Protein AF-A0A239FH85-F1 (afdb_monomer)

Sequence (241 aa):
MKSSAFRTRPRVHRPVRSLLAIATVTALGLTTGVTAATATAPTAVTIQAACTAPAWNAQSVYTEGDSVTYQGRTYEAKWWTQGDVPGTAGDAAVWRDLGACEGDPGSGDQPGGPGGDEPGGETNPGNNTPDSAINGYRNVGYFAQWGVYGRNFHVKDIDTSGAAAKLTHINYSFANIHPDTLQCFMANKAVHDGPGGSDGAGDAYADYGKSYNAAQSVSGVADVWDQPIMGSFNQLRQLKE

Nearest PDB structures (foldseek):
  1kfw-assembly1_A  TM=9.882E-01  e=6.474E-15  Arthrobacter sp. TAD20
  1wvv-assembly2_B  TM=9.296E-01  e=9.163E-06  Streptomyces griseus
  1wvu-assembly2_B  TM=9.244E-01  e=2.381E-05  Streptomyces griseus
  4mb5-assembly1_A  TM=8.974E-01  e=7.893E-04  Moritella marina
  7eea-assembly1_A  TM=7.239E-01  e=9.962E-02  unidentified

Structure (mmCIF, N/CA/C/O backbone):
data_AF-A0A239FH85-F1
#
_entry.id   AF-A0A239FH85-F1
#
loop_
_atom_site.group_PDB
_atom_site.id
_atom_site.type_symbol
_atom_site.label_atom_id
_atom_site.label_alt_id
_atom_site.label_comp_id
_atom_site.label_asym_id
_atom_site.label_entity_id
_atom_site.label_seq_id
_atom_site.pdbx_PDB_ins_code
_atom_site.Cartn_x
_atom_site.Cartn_y
_atom_site.Cartn_z
_atom_site.occupancy
_atom_site.B_iso_or_equiv
_atom_site.auth_seq_id
_atom_site.auth_comp_id
_atom_site.auth_asym_id
_atom_site.auth_atom_id
_atom_site.pdbx_PDB_model_num
ATOM 1 N N . MET A 1 1 ? 100.157 -11.062 38.009 1.00 38.69 1 MET A N 1
ATOM 2 C CA . MET A 1 1 ? 100.352 -9.610 37.812 1.00 38.69 1 MET A CA 1
ATOM 3 C C . MET A 1 1 ? 99.279 -9.088 36.862 1.00 38.69 1 MET A C 1
ATOM 5 O O . MET A 1 1 ? 99.212 -9.568 35.746 1.00 38.69 1 MET A O 1
ATOM 9 N N . LYS A 1 2 ? 98.492 -8.123 37.361 1.00 41.00 2 LYS A N 1
ATOM 10 C CA . LYS A 1 2 ? 97.659 -7.099 36.690 1.00 41.00 2 LYS A CA 1
ATOM 11 C C . LYS A 1 2 ? 96.436 -7.502 35.834 1.00 41.00 2 LYS A C 1
ATOM 13 O O . LYS A 1 2 ? 96.529 -8.170 34.815 1.00 41.00 2 LYS A O 1
ATOM 18 N N . SER A 1 3 ? 95.300 -6.974 36.304 1.00 37.34 3 SER A N 1
ATOM 19 C CA . SER A 1 3 ? 93.922 -7.009 35.809 1.00 37.34 3 SER A CA 1
ATOM 20 C C . SER A 1 3 ? 93.714 -6.513 34.377 1.00 37.34 3 SER A C 1
ATOM 22 O O . SER A 1 3 ? 94.275 -5.494 33.979 1.00 37.34 3 SER A O 1
ATOM 24 N N . SER A 1 4 ? 92.780 -7.162 33.674 1.00 44.44 4 SER A N 1
ATOM 25 C CA . SER A 1 4 ? 92.105 -6.625 32.486 1.00 44.44 4 SER A CA 1
ATOM 26 C C . SER A 1 4 ? 91.022 -5.627 32.899 1.00 44.44 4 SER A C 1
ATOM 28 O O . SER A 1 4 ? 90.131 -5.958 33.681 1.00 44.44 4 SER A O 1
ATOM 30 N N . ALA A 1 5 ? 91.110 -4.402 32.381 1.00 50.56 5 ALA A N 1
ATOM 31 C CA . ALA A 1 5 ? 90.140 -3.340 32.609 1.00 50.56 5 ALA A CA 1
ATOM 32 C C . ALA A 1 5 ? 89.046 -3.347 31.530 1.00 50.56 5 ALA A C 1
ATOM 34 O O . ALA A 1 5 ? 89.308 -3.395 30.330 1.00 50.56 5 ALA A O 1
ATOM 35 N N . PHE A 1 6 ? 87.812 -3.282 32.014 1.00 43.28 6 PHE A N 1
ATOM 36 C CA . PHE A 1 6 ? 86.546 -3.183 31.299 1.00 43.28 6 PHE A CA 1
ATOM 37 C C . PHE A 1 6 ? 86.393 -1.794 30.652 1.00 43.28 6 PHE A C 1
ATOM 39 O O . PHE A 1 6 ? 86.650 -0.785 31.312 1.00 43.28 6 PHE A O 1
ATOM 46 N N . ARG A 1 7 ? 85.889 -1.697 29.412 1.00 47.97 7 ARG A N 1
ATOM 47 C CA . ARG A 1 7 ? 85.205 -0.468 28.971 1.00 47.97 7 ARG A CA 1
ATOM 48 C C . ARG A 1 7 ? 84.038 -0.767 28.031 1.00 47.97 7 ARG A C 1
ATOM 50 O O . ARG A 1 7 ? 84.174 -1.401 26.990 1.00 47.97 7 ARG A O 1
ATOM 57 N N . THR A 1 8 ? 82.881 -0.315 28.486 1.00 50.03 8 THR A N 1
ATOM 58 C CA . THR A 1 8 ? 81.524 -0.458 27.963 1.00 50.03 8 THR A CA 1
ATOM 59 C C . THR A 1 8 ? 81.279 0.373 26.701 1.00 50.03 8 THR A C 1
ATOM 61 O O . THR A 1 8 ? 81.807 1.473 26.544 1.00 50.03 8 THR A O 1
ATOM 64 N N . ARG A 1 9 ? 80.447 -0.164 25.797 1.00 51.75 9 ARG A N 1
ATOM 65 C CA . ARG A 1 9 ? 80.007 0.478 24.545 1.00 51.75 9 ARG A CA 1
ATOM 66 C C . ARG A 1 9 ? 79.040 1.645 24.827 1.00 51.75 9 ARG A C 1
ATOM 68 O O . ARG A 1 9 ? 78.142 1.466 25.651 1.00 51.75 9 ARG A O 1
ATOM 75 N N . PRO A 1 10 ? 79.127 2.787 24.123 1.00 45.38 10 PRO A N 1
ATOM 76 C CA . PRO A 1 10 ? 78.139 3.855 24.248 1.00 45.38 10 PRO A CA 1
ATOM 77 C C . PRO A 1 10 ? 76.886 3.583 23.392 1.00 45.38 10 PRO A C 1
ATOM 79 O O . PRO A 1 10 ? 76.977 3.271 22.205 1.00 45.38 10 PRO A O 1
ATOM 82 N N . ARG A 1 11 ? 75.704 3.718 24.014 1.00 60.06 11 ARG A N 1
ATOM 83 C CA . ARG A 1 11 ? 74.384 3.774 23.359 1.00 60.06 11 ARG A CA 1
ATOM 84 C C . ARG A 1 11 ? 74.184 5.151 22.720 1.00 60.06 11 ARG A C 1
ATOM 86 O O . ARG A 1 11 ? 74.391 6.171 23.368 1.00 60.06 11 ARG A O 1
ATOM 93 N N . VAL A 1 12 ? 73.713 5.162 21.477 1.00 53.06 12 VAL A N 1
ATOM 94 C CA . VAL A 1 12 ? 73.327 6.360 20.718 1.00 53.06 12 VAL A CA 1
ATOM 95 C C . VAL A 1 12 ? 72.108 7.025 21.375 1.00 53.06 12 VAL A C 1
ATOM 97 O O . VAL A 1 12 ? 71.083 6.378 21.569 1.00 53.06 12 VAL A O 1
ATOM 100 N N . HIS A 1 13 ? 72.216 8.308 21.730 1.00 45.59 13 HIS A N 1
ATOM 101 C CA . HIS A 1 13 ? 71.098 9.168 22.138 1.00 45.59 13 HIS A CA 1
ATOM 102 C C . HIS A 1 13 ? 70.774 10.134 20.995 1.00 45.59 13 HIS A C 1
ATOM 104 O O . HIS A 1 13 ? 71.634 10.905 20.571 1.00 45.59 13 HIS A O 1
ATOM 110 N N . ARG A 1 14 ? 69.532 10.102 20.502 1.00 47.31 14 ARG A N 1
ATOM 111 C CA . ARG A 1 14 ? 68.967 11.148 19.639 1.00 47.31 14 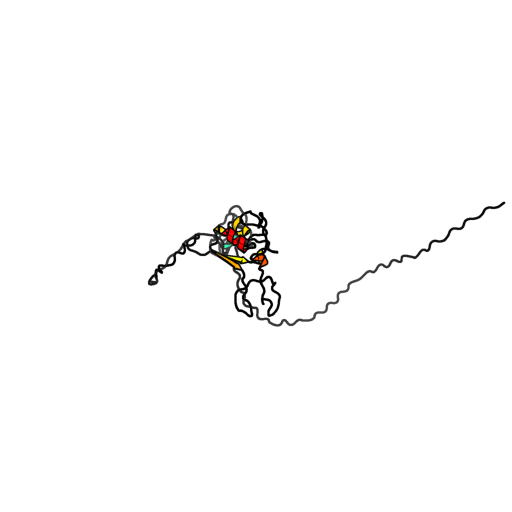ARG A CA 1
ATOM 112 C C . ARG A 1 14 ? 68.054 12.045 20.488 1.00 47.31 14 ARG A C 1
ATOM 114 O O . ARG A 1 14 ? 67.238 11.501 21.229 1.00 47.31 14 ARG A O 1
ATOM 121 N N . PRO A 1 15 ? 68.185 13.380 20.415 1.00 52.59 15 PRO A N 1
ATOM 122 C CA . PRO A 1 15 ? 67.433 14.297 21.264 1.00 52.59 15 PRO A CA 1
ATOM 123 C C . PRO A 1 15 ? 66.006 14.519 20.745 1.00 52.59 15 PRO A C 1
ATOM 125 O O . PRO A 1 15 ? 65.797 14.755 19.556 1.00 52.59 15 PRO A O 1
ATOM 128 N N . VAL A 1 16 ? 65.039 14.502 21.665 1.00 45.66 16 VAL A N 1
ATOM 129 C CA . VAL A 1 16 ? 63.668 14.994 21.465 1.00 45.66 16 VAL A CA 1
ATOM 130 C C . VAL A 1 16 ? 63.687 16.507 21.703 1.00 45.66 16 VAL A C 1
ATOM 132 O O . VAL A 1 16 ? 64.145 16.954 22.754 1.00 45.66 16 VAL A O 1
ATOM 135 N N . ARG A 1 17 ? 63.234 17.308 20.731 1.00 52.88 17 ARG A N 1
ATOM 136 C CA . ARG A 1 17 ? 63.086 18.766 20.869 1.00 52.88 17 ARG A CA 1
ATOM 137 C C . ARG A 1 17 ? 61.609 19.153 20.821 1.00 52.88 17 ARG A C 1
ATOM 139 O O . ARG A 1 17 ? 60.941 18.910 19.821 1.00 52.88 17 ARG A O 1
ATOM 146 N N . SER A 1 18 ? 61.153 19.760 21.916 1.00 44.66 18 SER A N 1
ATOM 147 C CA . SER A 1 18 ? 59.893 20.490 22.076 1.00 44.66 18 SER A CA 1
ATOM 148 C C . SER A 1 18 ? 59.733 21.613 21.058 1.00 44.66 18 SER A C 1
ATOM 150 O O . SER A 1 18 ? 60.708 22.311 20.789 1.00 44.66 18 SER A O 1
ATOM 152 N N . LEU A 1 19 ? 58.497 21.873 20.625 1.00 42.72 19 LEU A N 1
ATOM 153 C CA . LEU A 1 19 ? 58.047 23.183 20.146 1.00 42.72 19 LEU A CA 1
ATOM 154 C C . LEU A 1 19 ? 56.560 23.362 20.495 1.00 42.72 19 LEU A C 1
ATOM 156 O O . LEU A 1 19 ? 55.697 22.630 20.021 1.00 42.72 19 LEU A O 1
ATOM 160 N N . LEU A 1 20 ? 56.309 24.328 21.377 1.00 44.69 20 LEU A N 1
ATOM 161 C CA . LEU A 1 20 ? 55.005 24.874 21.742 1.00 44.69 20 LEU A CA 1
ATOM 162 C C . LEU A 1 20 ? 54.614 25.874 20.638 1.00 44.69 20 LEU A C 1
ATOM 164 O O . LEU A 1 20 ? 55.395 26.784 20.364 1.00 44.69 20 LEU A O 1
ATOM 168 N N . ALA A 1 21 ? 53.448 25.729 20.008 1.00 40.72 21 ALA A N 1
ATOM 169 C CA . ALA A 1 21 ? 52.930 26.704 19.045 1.00 40.72 21 ALA A CA 1
ATOM 170 C C . ALA A 1 21 ? 51.610 27.286 19.570 1.00 40.72 21 ALA A C 1
ATOM 172 O O . ALA A 1 21 ? 50.605 26.587 19.669 1.00 40.72 21 ALA A O 1
ATOM 173 N N . ILE A 1 22 ? 51.648 28.567 19.938 1.00 44.12 22 ILE A N 1
ATOM 174 C CA . ILE A 1 22 ? 50.492 29.387 20.309 1.00 44.12 22 ILE A CA 1
ATOM 175 C C . ILE A 1 22 ? 49.945 29.991 19.012 1.00 44.12 22 ILE A C 1
ATOM 177 O O . ILE A 1 22 ? 50.658 30.734 18.341 1.00 44.12 22 ILE A O 1
ATOM 181 N N . ALA A 1 23 ? 48.701 29.673 18.652 1.00 40.75 23 ALA A N 1
ATOM 182 C CA . ALA A 1 23 ? 48.007 30.282 17.520 1.00 40.75 23 ALA A CA 1
ATOM 183 C C . ALA A 1 23 ? 47.040 31.362 18.029 1.00 40.75 23 ALA A C 1
ATOM 185 O O . ALA A 1 23 ? 46.015 31.061 18.636 1.00 40.75 23 ALA A O 1
ATOM 186 N N . THR A 1 24 ? 47.377 32.628 17.792 1.00 48.81 24 THR A N 1
ATOM 187 C CA . THR A 1 24 ? 46.464 33.768 17.942 1.00 48.81 24 THR A CA 1
ATOM 188 C C . THR A 1 24 ? 45.584 33.886 16.699 1.00 48.81 24 THR A C 1
ATOM 190 O O . THR A 1 24 ? 46.103 34.003 15.590 1.00 48.81 24 THR A O 1
ATOM 193 N N . VAL A 1 25 ? 44.262 33.880 16.885 1.00 39.84 25 VAL A N 1
ATOM 194 C CA . VAL A 1 25 ? 43.271 34.115 15.825 1.00 39.84 25 VAL A CA 1
ATOM 195 C C . VAL A 1 25 ? 42.875 35.590 15.842 1.00 39.84 25 VAL A C 1
ATOM 197 O O . VAL A 1 25 ? 42.271 36.063 16.801 1.00 39.84 25 VAL A O 1
ATOM 200 N N . THR A 1 26 ? 43.199 36.314 14.775 1.00 46.78 26 THR A N 1
ATOM 201 C CA . THR A 1 26 ? 42.665 37.648 14.476 1.00 46.78 26 THR A CA 1
ATOM 202 C C . THR A 1 26 ? 41.617 37.511 13.375 1.00 46.78 26 THR A C 1
ATOM 204 O O . THR A 1 26 ? 41.932 37.095 12.262 1.00 46.78 26 THR A O 1
ATOM 207 N N . ALA A 1 27 ? 40.362 37.847 13.679 1.00 40.03 27 ALA A N 1
ATOM 208 C CA . ALA A 1 27 ? 39.281 37.886 12.699 1.00 40.03 27 ALA A CA 1
ATOM 209 C C . ALA A 1 27 ? 39.257 39.254 11.995 1.00 40.03 27 ALA A C 1
ATOM 211 O O . ALA A 1 27 ? 39.055 40.279 12.645 1.00 40.03 27 ALA A O 1
ATOM 212 N N . LEU A 1 28 ? 39.448 39.270 10.672 1.00 50.34 28 LEU A N 1
ATOM 213 C CA . LEU A 1 28 ? 39.117 40.408 9.809 1.00 50.34 28 LEU A CA 1
ATOM 214 C C . LEU A 1 28 ? 37.777 40.118 9.125 1.00 50.34 28 LEU A C 1
ATOM 216 O O . LEU A 1 28 ? 37.657 39.156 8.368 1.00 50.34 28 LEU A O 1
ATOM 220 N N . GLY A 1 29 ? 36.776 40.952 9.401 1.00 48.62 29 GLY A N 1
ATOM 221 C CA . GLY A 1 29 ? 35.493 40.926 8.707 1.00 48.62 29 GLY A CA 1
ATOM 222 C C . GLY A 1 29 ? 35.614 41.504 7.298 1.00 48.62 29 GLY A C 1
ATOM 223 O O . GLY A 1 29 ? 36.145 42.598 7.120 1.00 48.62 29 GLY A O 1
ATOM 224 N N . LEU A 1 30 ? 35.083 40.783 6.311 1.00 50.44 30 LEU A N 1
ATOM 225 C CA . LEU A 1 30 ? 34.820 41.288 4.965 1.00 50.44 30 LEU A CA 1
ATOM 226 C C . LEU A 1 30 ? 33.342 41.035 4.650 1.00 50.44 30 LEU A C 1
ATOM 228 O O . LEU A 1 30 ? 32.903 39.889 4.562 1.00 50.44 30 LEU A O 1
ATOM 232 N N . THR A 1 31 ? 32.568 42.108 4.508 1.00 49.84 31 THR A N 1
ATOM 233 C CA . THR A 1 31 ? 31.175 42.067 4.063 1.00 49.84 31 THR A CA 1
ATOM 234 C C . THR A 1 31 ? 31.141 42.059 2.537 1.00 49.84 31 THR A C 1
ATOM 236 O O . THR A 1 31 ? 31.623 42.982 1.886 1.00 49.84 31 THR A O 1
ATOM 239 N N . THR A 1 32 ? 30.559 41.017 1.946 1.00 52.94 32 THR A N 1
ATOM 240 C CA . THR A 1 32 ? 30.144 41.031 0.538 1.00 52.94 32 THR A CA 1
ATOM 241 C C . THR A 1 32 ? 28.624 40.961 0.498 1.00 52.94 32 THR A C 1
ATOM 243 O O . THR A 1 32 ? 28.009 40.076 1.090 1.00 52.94 32 THR A O 1
ATOM 246 N N . GLY A 1 33 ? 28.015 41.975 -0.118 1.00 59.19 33 GLY A N 1
ATOM 247 C CA . GLY A 1 33 ? 26.573 42.067 -0.298 1.00 59.19 33 GLY A CA 1
ATOM 248 C C . GLY A 1 33 ? 26.099 41.042 -1.320 1.00 59.19 33 GLY A C 1
ATOM 249 O O . GLY A 1 33 ? 26.597 41.007 -2.443 1.00 59.19 33 GLY A O 1
ATOM 250 N N . VAL A 1 34 ? 25.123 40.228 -0.927 1.00 54.72 34 VAL A N 1
ATOM 251 C CA . VAL A 1 34 ? 24.374 39.357 -1.832 1.00 54.72 34 VAL A CA 1
ATOM 252 C C . VAL A 1 34 ? 23.052 40.054 -2.133 1.00 54.72 34 VAL A C 1
ATOM 254 O O . VAL A 1 34 ? 22.227 40.252 -1.242 1.00 54.72 34 VAL A O 1
ATOM 257 N N . THR A 1 35 ? 22.848 40.453 -3.384 1.00 49.59 35 THR A N 1
ATOM 258 C CA . THR A 1 35 ? 21.532 40.840 -3.896 1.00 49.59 35 THR A CA 1
ATOM 259 C C . THR A 1 35 ? 20.661 39.587 -3.996 1.00 49.59 35 THR A C 1
ATOM 261 O O . THR A 1 35 ? 20.961 38.673 -4.761 1.00 49.59 35 THR A O 1
ATOM 264 N N . ALA A 1 36 ? 19.588 39.528 -3.205 1.00 56.97 36 ALA A N 1
ATOM 265 C CA . ALA A 1 36 ? 18.598 38.459 -3.273 1.00 56.97 36 ALA A CA 1
ATOM 266 C C . ALA A 1 36 ? 17.802 38.561 -4.586 1.00 56.97 36 ALA A C 1
ATOM 268 O O . ALA A 1 36 ? 17.133 39.563 -4.839 1.00 56.97 36 ALA A O 1
ATOM 269 N N . ALA A 1 37 ? 17.874 37.524 -5.420 1.00 55.94 37 ALA A N 1
ATOM 270 C CA . ALA A 1 37 ? 16.954 37.336 -6.533 1.00 55.94 37 ALA A CA 1
ATOM 271 C C . ALA A 1 37 ? 15.573 36.946 -5.980 1.00 55.94 37 ALA A C 1
ATOM 273 O O . ALA A 1 37 ? 15.460 36.052 -5.142 1.00 55.94 37 ALA A O 1
ATOM 274 N N . THR A 1 38 ? 14.517 37.613 -6.441 1.00 48.09 38 THR A N 1
ATOM 275 C CA . THR A 1 38 ? 13.129 37.282 -6.101 1.00 48.09 38 THR A CA 1
ATOM 276 C C . THR A 1 38 ? 12.729 35.973 -6.780 1.00 48.09 38 THR A C 1
ATOM 278 O O . THR A 1 38 ? 12.436 35.961 -7.975 1.00 48.09 38 THR A O 1
ATOM 281 N N . ALA A 1 39 ? 12.718 34.873 -6.026 1.00 51.12 39 ALA A N 1
ATOM 282 C CA . ALA A 1 39 ? 12.085 33.626 -6.437 1.00 51.12 39 ALA A CA 1
ATOM 283 C C . ALA A 1 39 ? 10.601 33.659 -6.043 1.00 51.12 39 ALA A C 1
ATOM 285 O O . ALA A 1 39 ? 10.262 33.823 -4.871 1.00 51.12 39 ALA A O 1
ATOM 286 N N . THR A 1 40 ? 9.713 33.511 -7.022 1.00 50.06 40 THR A N 1
ATOM 287 C CA . THR A 1 40 ? 8.284 33.285 -6.796 1.00 50.06 40 THR A CA 1
ATOM 288 C C . THR A 1 40 ? 8.119 31.910 -6.147 1.00 50.06 40 THR A C 1
ATOM 290 O O . THR A 1 40 ? 8.521 30.900 -6.726 1.00 50.06 40 THR A O 1
ATOM 293 N N . ALA A 1 41 ? 7.588 31.874 -4.924 1.00 58.72 41 ALA A N 1
ATOM 294 C CA . ALA A 1 41 ? 7.381 30.638 -4.177 1.00 58.72 41 ALA A CA 1
ATOM 295 C C . ALA A 1 41 ? 6.373 29.715 -4.896 1.00 58.72 41 ALA A C 1
ATOM 297 O O . ALA A 1 41 ? 5.392 30.214 -5.455 1.00 58.72 41 ALA A O 1
ATOM 298 N N . PRO A 1 42 ? 6.573 28.383 -4.877 1.00 49.66 42 PRO A N 1
ATOM 299 C CA . PRO A 1 42 ? 5.560 27.444 -5.340 1.00 49.66 42 PRO A CA 1
ATOM 300 C C . PRO A 1 42 ? 4.318 27.537 -4.445 1.00 49.66 42 PRO A C 1
ATOM 302 O O . PRO A 1 42 ? 4.419 27.689 -3.227 1.00 49.66 42 PRO A O 1
ATOM 305 N N . THR A 1 43 ? 3.137 27.437 -5.053 1.00 48.12 43 THR A N 1
ATOM 306 C CA . THR A 1 43 ? 1.856 27.301 -4.353 1.00 48.12 43 THR A CA 1
ATOM 307 C C . THR A 1 43 ? 1.917 26.122 -3.386 1.00 48.12 43 THR A C 1
ATOM 309 O O . THR A 1 43 ? 2.095 24.979 -3.811 1.00 48.12 43 THR A O 1
ATOM 312 N N . ALA A 1 44 ? 1.786 26.403 -2.089 1.00 49.59 44 ALA A N 1
ATOM 313 C CA . ALA A 1 44 ? 1.730 25.392 -1.047 1.00 49.59 44 ALA A CA 1
ATOM 314 C C . ALA A 1 44 ? 0.523 24.472 -1.277 1.00 49.59 44 ALA A C 1
ATOM 316 O O . ALA A 1 44 ? -0.621 24.921 -1.280 1.00 49.59 44 ALA A O 1
ATOM 317 N N . VAL A 1 45 ? 0.784 23.177 -1.446 1.00 38.69 45 VAL A N 1
ATOM 318 C CA . VAL A 1 45 ? -0.225 22.142 -1.223 1.00 38.69 45 VAL A CA 1
ATOM 319 C C . VAL A 1 45 ? -0.371 22.020 0.291 1.00 38.69 45 VAL A C 1
ATOM 321 O O . VAL A 1 45 ? 0.575 21.640 0.981 1.00 38.69 45 VAL A O 1
ATOM 324 N N . THR A 1 46 ? -1.527 22.396 0.825 1.00 31.70 46 THR A N 1
ATOM 325 C CA . THR A 1 46 ? -1.860 22.220 2.241 1.00 31.70 46 THR A CA 1
ATOM 326 C C . THR A 1 46 ? -1.997 20.732 2.553 1.00 31.70 46 THR A C 1
ATOM 328 O O . THR A 1 46 ? -2.986 20.103 2.186 1.00 31.70 46 THR A O 1
ATOM 331 N N . ILE A 1 47 ? -0.999 20.162 3.231 1.00 34.69 47 ILE A N 1
ATOM 332 C CA . ILE A 1 47 ? -1.128 18.882 3.934 1.00 34.69 47 ILE A CA 1
ATOM 333 C C . ILE A 1 47 ? -1.937 19.163 5.210 1.00 34.69 47 ILE A C 1
ATOM 335 O O . ILE A 1 47 ? -1.451 19.847 6.109 1.00 34.69 47 ILE A O 1
ATOM 339 N N . GLN A 1 48 ? -3.183 18.689 5.263 1.00 37.53 48 GLN A N 1
ATOM 340 C CA . GLN A 1 48 ? -4.070 18.819 6.425 1.00 37.53 48 GLN A CA 1
ATOM 341 C C . GLN A 1 48 ? -3.509 17.985 7.598 1.00 37.53 48 GLN A C 1
ATOM 343 O O . GLN A 1 48 ? -3.179 16.811 7.426 1.00 37.53 48 GLN A O 1
ATOM 348 N N . ALA A 1 49 ? -3.352 18.598 8.774 1.00 40.41 49 ALA A N 1
ATOM 349 C CA . ALA A 1 49 ? -2.688 18.002 9.934 1.00 40.41 49 ALA A CA 1
ATOM 350 C C . ALA A 1 49 ? -3.568 16.962 10.658 1.00 40.41 49 ALA A C 1
ATOM 352 O O . ALA A 1 49 ? -4.709 17.245 11.020 1.00 40.41 49 ALA A O 1
ATOM 353 N N . ALA A 1 50 ? -3.007 15.781 10.933 1.00 51.66 50 ALA A N 1
ATOM 354 C CA . ALA A 1 50 ? -3.571 14.839 11.899 1.00 51.66 50 ALA A CA 1
ATOM 355 C C . ALA A 1 50 ? -3.526 15.442 13.318 1.00 51.66 50 ALA A C 1
ATOM 357 O O . ALA A 1 50 ? -2.603 16.192 13.639 1.00 51.66 50 ALA A O 1
ATOM 358 N N . CYS A 1 51 ? -4.500 15.106 14.170 1.00 59.41 51 CYS A N 1
ATOM 359 C CA . CYS A 1 51 ? -4.554 15.516 15.577 1.00 59.41 51 CYS A CA 1
ATOM 360 C C . CYS A 1 51 ? -3.278 15.087 16.337 1.00 59.41 51 CYS A C 1
ATOM 362 O O . CYS A 1 51 ? -3.157 13.936 16.749 1.00 59.41 51 CYS A O 1
ATOM 364 N N . THR A 1 52 ? -2.310 15.987 16.521 1.00 68.19 52 THR A N 1
ATOM 365 C CA . THR A 1 52 ? -1.029 15.695 17.200 1.00 68.19 52 THR A CA 1
ATOM 366 C C . THR A 1 52 ? -1.006 16.120 18.669 1.00 68.19 52 THR A C 1
ATOM 368 O O . THR A 1 52 ? -0.105 15.714 19.403 1.00 68.19 52 THR A O 1
ATOM 371 N N . ALA A 1 53 ? -1.980 16.920 19.114 1.00 77.75 53 ALA A N 1
ATOM 372 C CA . ALA A 1 53 ? -2.092 17.381 20.495 1.00 77.75 53 ALA A CA 1
ATOM 373 C C . ALA A 1 53 ? -2.834 16.360 21.389 1.00 77.75 53 ALA A C 1
ATOM 375 O O . ALA A 1 53 ? -3.769 15.697 20.927 1.00 77.75 53 ALA A O 1
ATOM 376 N N . PRO A 1 54 ? -2.443 16.221 22.671 1.00 82.00 54 PRO A N 1
ATOM 377 C CA . PRO A 1 54 ? -3.074 15.287 23.604 1.00 82.00 54 PRO A CA 1
ATOM 378 C C . PRO A 1 54 ? -4.555 15.621 23.836 1.00 82.00 54 PRO A C 1
ATOM 380 O O . PRO A 1 54 ? -4.948 16.785 23.784 1.00 82.00 54 PRO A O 1
ATOM 383 N N . ALA A 1 55 ? -5.375 14.609 24.132 1.00 82.88 55 ALA A N 1
ATOM 384 C CA . ALA A 1 55 ? -6.785 14.818 24.465 1.00 82.88 55 ALA A CA 1
ATOM 385 C C . ALA A 1 55 ? -6.940 15.684 25.729 1.00 82.88 55 ALA A C 1
ATOM 387 O O . ALA A 1 55 ? -6.187 15.526 26.696 1.00 82.88 55 ALA A O 1
ATOM 388 N N . TRP A 1 56 ? -7.918 16.593 25.728 1.00 89.06 56 TRP A N 1
ATOM 389 C CA . TRP A 1 56 ? -8.212 17.453 26.877 1.00 89.06 56 TRP A CA 1
ATOM 390 C C . TRP A 1 56 ? -8.632 16.639 28.112 1.00 89.06 56 TRP A C 1
ATOM 392 O O . TRP A 1 56 ? -9.381 15.666 28.017 1.00 89.06 56 TRP A O 1
ATOM 402 N N . ASN A 1 57 ? -8.174 17.064 29.291 1.00 84.50 57 ASN A N 1
ATOM 403 C CA . ASN A 1 57 ? -8.449 16.439 30.578 1.00 84.50 57 ASN A CA 1
ATOM 404 C C . ASN A 1 57 ? -8.831 17.502 31.620 1.00 84.50 57 ASN A C 1
ATOM 406 O O . ASN A 1 57 ? -8.046 18.395 31.930 1.00 84.50 57 ASN A O 1
ATOM 410 N N . ALA A 1 58 ? -10.009 17.352 32.229 1.00 87.56 58 ALA A N 1
ATOM 411 C CA . ALA A 1 58 ? -10.545 18.284 33.223 1.00 87.56 58 ALA A CA 1
ATOM 412 C C . ALA A 1 58 ? -9.693 18.432 34.500 1.00 87.56 58 ALA A C 1
ATOM 414 O O . ALA A 1 58 ? -9.844 19.407 35.229 1.00 87.56 58 ALA A O 1
ATOM 415 N N . GLN A 1 59 ? -8.842 17.452 34.815 1.00 76.06 59 GLN A N 1
ATOM 416 C CA . GLN A 1 59 ? -7.978 17.470 36.001 1.00 76.06 59 GLN A CA 1
ATOM 417 C C . GLN A 1 59 ? -6.603 18.088 35.721 1.00 76.06 59 GLN A C 1
ATOM 419 O O . GLN A 1 59 ? -5.871 18.409 36.659 1.00 76.06 59 GLN A O 1
ATOM 424 N N . SER A 1 60 ? -6.255 18.266 34.448 1.00 76.06 60 SER A N 1
ATOM 425 C CA . SER A 1 60 ? -4.984 18.840 34.027 1.00 76.06 60 SER A CA 1
ATOM 426 C C . SER A 1 60 ? -5.028 20.365 34.067 1.00 76.06 60 SER A C 1
ATOM 428 O O . SER A 1 60 ? -6.036 20.991 33.744 1.00 76.06 60 SER A O 1
ATOM 430 N N . VAL A 1 61 ? -3.909 20.952 34.482 1.00 89.12 61 VAL A N 1
ATOM 431 C CA . VAL A 1 61 ? -3.668 22.392 34.391 1.00 89.12 61 VAL A CA 1
ATOM 432 C C . VAL A 1 61 ? -3.057 22.684 33.026 1.00 89.12 61 VAL A C 1
ATOM 434 O O . VAL A 1 61 ? -2.104 22.009 32.637 1.00 89.12 61 VAL A O 1
ATOM 437 N N . TYR A 1 62 ? -3.579 23.700 32.347 1.00 90.06 62 TYR A N 1
ATOM 438 C CA . TYR A 1 62 ? -3.080 24.192 31.068 1.00 90.06 62 TYR A CA 1
ATOM 439 C C . TYR A 1 62 ? -2.689 25.659 31.189 1.00 90.06 62 TYR A C 1
ATOM 441 O O . TYR A 1 62 ? -3.316 26.424 31.920 1.00 90.06 62 TYR A O 1
ATOM 449 N N . THR A 1 63 ? -1.638 26.044 30.483 1.00 89.50 63 THR A N 1
ATOM 450 C CA . THR A 1 63 ? -1.082 27.396 30.437 1.00 89.50 63 THR A CA 1
ATOM 451 C C . THR A 1 63 ? -1.136 27.958 29.023 1.00 89.50 63 THR A C 1
ATOM 453 O O . THR A 1 63 ? -1.399 27.231 28.070 1.00 89.50 63 THR A O 1
ATOM 456 N N . GLU A 1 64 ? -0.937 29.270 28.881 1.00 90.00 64 GLU A N 1
ATOM 457 C CA . GLU A 1 64 ? -0.981 29.936 27.574 1.00 90.00 64 GLU A CA 1
ATOM 458 C C . GLU A 1 64 ? -0.071 29.233 26.550 1.00 90.00 64 GLU A C 1
ATOM 460 O O . GLU A 1 64 ? 1.113 29.020 26.810 1.00 90.00 64 GLU A O 1
ATOM 465 N N . GLY A 1 65 ? -0.632 28.880 25.391 1.00 83.56 65 GLY A N 1
ATOM 466 C CA . GLY A 1 65 ? 0.072 28.171 24.319 1.00 83.56 65 GLY A CA 1
ATOM 467 C C . GLY A 1 65 ? -0.054 26.643 24.355 1.00 83.56 65 GLY A C 1
ATOM 468 O O . GLY A 1 65 ? 0.267 25.988 23.359 1.00 83.56 65 GLY A O 1
ATOM 469 N N . ASP A 1 66 ? -0.555 26.052 25.445 1.00 88.81 66 ASP A N 1
ATOM 470 C CA . ASP A 1 66 ? -0.773 24.605 25.513 1.00 88.81 66 ASP A CA 1
ATOM 471 C C . ASP A 1 66 ? -1.894 24.177 24.562 1.00 88.81 66 ASP A C 1
ATOM 473 O O . ASP A 1 66 ? -2.980 24.760 24.555 1.00 88.81 66 ASP A O 1
ATOM 477 N N . SER A 1 67 ? -1.633 23.132 23.772 1.00 89.69 67 SER A N 1
ATOM 478 C CA . SER A 1 67 ? -2.577 22.601 22.788 1.00 89.69 67 SER A CA 1
ATOM 479 C C . SER A 1 67 ? -3.210 21.292 23.251 1.00 89.69 67 SER A C 1
ATOM 481 O O . SER A 1 67 ? -2.517 20.393 23.730 1.00 89.69 67 SER A O 1
ATOM 483 N N . VAL A 1 68 ? -4.518 21.157 23.046 1.00 87.75 68 VAL A N 1
ATOM 484 C CA . VAL A 1 68 ? -5.298 19.950 23.349 1.00 87.75 68 VAL A CA 1
ATOM 485 C C . VAL A 1 68 ? -6.237 19.602 22.203 1.00 87.75 68 VAL A C 1
ATOM 487 O O . VAL A 1 68 ? -6.602 20.461 21.403 1.00 87.75 68 VAL A O 1
ATOM 490 N N . THR A 1 69 ? -6.670 18.349 22.145 1.00 86.25 69 THR A N 1
ATOM 491 C CA . THR A 1 69 ? -7.729 17.899 21.238 1.00 86.25 69 THR A CA 1
ATOM 492 C C . THR A 1 69 ? -9.029 17.666 22.003 1.00 86.25 69 THR A C 1
ATOM 494 O O . THR A 1 69 ? -9.040 17.057 23.075 1.00 86.25 69 THR A O 1
ATOM 497 N N . TYR A 1 70 ? -10.136 18.193 21.478 1.00 82.62 70 TYR A N 1
ATOM 498 C CA . TYR A 1 70 ? -11.476 18.039 22.045 1.00 82.62 70 TYR A CA 1
ATOM 499 C C . TYR A 1 70 ? -12.515 18.050 20.916 1.00 82.62 70 TYR A C 1
ATOM 501 O O . TYR A 1 70 ? -12.473 18.931 20.062 1.00 82.62 70 TYR A O 1
ATOM 509 N N . GLN A 1 71 ? -13.419 17.064 20.880 1.00 80.44 71 GLN A N 1
ATOM 510 C CA . GLN A 1 71 ? -14.488 16.950 19.869 1.00 80.44 71 GLN A CA 1
ATOM 511 C C . GLN A 1 71 ? -13.992 17.082 18.412 1.00 80.44 71 GLN A C 1
ATOM 513 O O . GLN A 1 71 ? -14.576 17.794 17.596 1.00 80.44 71 GLN A O 1
ATOM 518 N N . GLY A 1 72 ? -12.867 16.437 18.084 1.00 75.12 72 GLY A N 1
ATOM 519 C CA . GLY A 1 72 ? -12.302 16.450 16.725 1.00 75.12 72 GLY A CA 1
ATOM 520 C C . GLY A 1 72 ? -11.716 17.797 16.292 1.00 75.12 72 GLY A C 1
ATOM 521 O O . GLY A 1 72 ? -11.571 18.068 15.099 1.00 75.12 72 GLY A O 1
ATOM 522 N N . ARG A 1 73 ? -11.399 18.677 17.243 1.00 85.50 73 ARG A N 1
ATOM 523 C CA . ARG A 1 73 ? -10.772 19.977 16.990 1.00 85.50 73 ARG A CA 1
ATOM 524 C C . ARG A 1 73 ? -9.573 20.173 17.904 1.00 85.50 73 ARG A C 1
ATOM 526 O O . ARG A 1 73 ? -9.544 19.660 19.026 1.00 85.50 73 ARG A O 1
ATOM 533 N N . THR A 1 74 ? -8.585 20.911 17.418 1.00 85.50 74 THR A N 1
ATOM 534 C CA . THR A 1 74 ? -7.429 21.320 18.217 1.00 85.50 74 THR A CA 1
ATOM 535 C C . THR A 1 74 ? -7.711 22.685 18.825 1.00 85.50 74 THR A C 1
ATOM 537 O O . THR A 1 74 ? -8.142 23.601 18.131 1.00 85.50 74 THR A O 1
ATOM 540 N N . TYR A 1 75 ? -7.427 22.837 20.112 1.00 88.62 75 TYR A N 1
ATOM 541 C CA . TYR A 1 75 ? -7.581 24.085 20.847 1.00 88.62 75 TYR A CA 1
ATOM 542 C C . TYR A 1 75 ? -6.280 24.466 21.538 1.00 88.62 75 TYR A C 1
ATOM 544 O O . TYR A 1 75 ? -5.551 23.592 21.994 1.00 88.62 75 TYR A O 1
ATOM 552 N N . GLU A 1 76 ? -6.028 25.764 21.667 1.00 90.56 76 GLU A N 1
ATOM 553 C CA . GLU A 1 76 ? -4.894 26.331 22.394 1.00 90.56 76 GLU A CA 1
ATOM 554 C C . GLU A 1 76 ? -5.382 27.173 23.574 1.00 90.56 76 GLU A C 1
ATOM 556 O O . GLU A 1 76 ? -6.278 28.006 23.418 1.00 90.56 76 GLU A O 1
ATOM 561 N N . ALA A 1 77 ? -4.820 26.972 24.762 1.00 92.00 77 ALA A N 1
ATOM 562 C CA . ALA A 1 77 ? -5.174 27.762 25.937 1.00 92.00 77 ALA A CA 1
ATOM 563 C C . ALA A 1 77 ? -4.685 29.211 25.782 1.00 92.00 77 ALA A C 1
ATOM 565 O O . ALA A 1 77 ? -3.529 29.459 25.437 1.00 92.00 77 ALA A O 1
ATOM 566 N N . LYS A 1 78 ? -5.558 30.186 26.061 1.00 89.31 78 LYS A N 1
ATOM 567 C CA . LYS A 1 78 ? -5.213 31.620 26.014 1.00 89.31 78 LYS A CA 1
ATOM 568 C C . LYS A 1 78 ? -4.581 32.128 27.313 1.00 89.31 78 LYS A C 1
ATOM 570 O O . LYS A 1 78 ? -3.974 33.190 27.316 1.00 89.31 78 LYS A O 1
ATOM 575 N N . TRP A 1 79 ? -4.760 31.402 28.413 1.00 89.81 79 TRP A N 1
ATOM 576 C CA . TRP A 1 79 ? -4.209 31.696 29.737 1.00 89.81 79 TRP A CA 1
ATOM 577 C C . TRP A 1 79 ? -4.317 30.453 30.627 1.00 89.81 79 TRP A C 1
ATOM 579 O O . TRP A 1 79 ? -4.813 29.414 30.194 1.00 89.81 79 TRP A O 1
ATOM 589 N N . TRP A 1 80 ? -3.851 30.559 31.875 1.00 93.69 80 TRP A N 1
ATOM 590 C CA . TRP A 1 80 ? -3.958 29.486 32.863 1.00 93.69 80 TRP A CA 1
ATOM 591 C C . TRP A 1 80 ? -5.410 29.023 33.047 1.00 93.69 80 TRP A C 1
ATOM 593 O O . TRP A 1 80 ? -6.291 29.841 33.310 1.00 93.69 80 TRP A O 1
ATOM 603 N N . THR A 1 81 ? -5.650 27.719 32.955 1.00 91.25 81 THR A N 1
ATOM 604 C CA . THR A 1 81 ? -6.968 27.109 33.153 1.00 91.25 81 THR A CA 1
ATOM 605 C C . THR A 1 81 ? -6.854 25.693 33.720 1.00 91.25 81 THR A C 1
ATOM 607 O O . THR A 1 81 ? -5.882 24.978 33.472 1.00 91.25 81 THR A O 1
ATOM 610 N N . GLN A 1 82 ? -7.863 25.278 34.486 1.00 89.00 82 GLN A N 1
ATOM 611 C CA . GLN A 1 82 ? -8.046 23.907 34.947 1.00 89.00 82 GLN A CA 1
ATOM 612 C C . GLN A 1 82 ? -9.544 23.599 34.974 1.00 89.00 82 GLN A C 1
ATOM 614 O O . GLN A 1 82 ? -10.309 24.272 35.660 1.00 89.00 82 GLN A O 1
ATOM 619 N N . GLY A 1 83 ? -9.967 22.581 34.226 1.00 82.31 83 GLY A N 1
ATOM 620 C CA . GLY A 1 83 ? -11.370 22.164 34.168 1.00 82.31 83 GLY A CA 1
ATOM 621 C C . GLY A 1 83 ? -12.273 22.960 33.216 1.00 82.31 83 GLY A C 1
ATOM 622 O O . GLY A 1 83 ? -13.395 22.512 32.984 1.00 82.31 83 GLY A O 1
ATOM 623 N N . ASP A 1 84 ? -11.811 24.061 32.606 1.00 86.00 84 ASP A N 1
ATOM 624 C CA . ASP A 1 84 ? -12.598 24.769 31.585 1.00 86.00 84 ASP A CA 1
ATOM 625 C C . ASP A 1 84 ? -12.623 23.980 30.269 1.00 86.00 84 ASP A C 1
ATOM 627 O O . ASP A 1 84 ? -11.578 23.601 29.733 1.00 86.00 84 ASP A O 1
ATOM 631 N N . VAL A 1 85 ? -13.824 23.755 29.735 1.00 86.38 85 VAL A N 1
ATOM 632 C CA . VAL A 1 85 ? -14.062 22.900 28.563 1.00 86.38 85 VAL A CA 1
ATOM 633 C C . VAL A 1 85 ? -13.797 23.668 27.250 1.00 86.38 85 VAL A C 1
ATOM 635 O O . VAL A 1 85 ? -14.344 24.764 27.069 1.00 86.38 85 VAL A O 1
ATOM 638 N N . PRO A 1 86 ? -12.999 23.124 26.308 1.00 87.69 86 PRO A N 1
ATOM 639 C CA . PRO A 1 86 ? -12.821 23.710 24.979 1.00 87.69 86 PRO A CA 1
ATOM 640 C C . PRO A 1 86 ? -14.115 23.706 24.148 1.00 87.69 86 PRO A C 1
ATOM 642 O O . PRO A 1 86 ? -14.971 22.846 24.321 1.00 87.69 86 PRO A O 1
ATOM 645 N N . GLY A 1 87 ? -14.265 24.665 23.228 1.00 81.75 87 GLY A N 1
ATOM 646 C CA . GLY A 1 87 ? -15.420 24.740 22.313 1.00 81.75 87 GLY A CA 1
ATOM 647 C C . GLY A 1 87 ? -16.398 25.895 22.558 1.00 81.75 87 GLY A C 1
ATOM 648 O O . GLY A 1 87 ? -17.276 26.133 21.731 1.00 81.75 87 GLY A O 1
ATOM 649 N N . THR A 1 88 ? -16.227 26.671 23.632 1.00 80.31 88 THR A N 1
ATOM 650 C CA . THR A 1 88 ? -16.979 27.927 23.813 1.00 80.31 88 THR A CA 1
ATOM 651 C C . THR A 1 88 ? -16.493 28.974 22.805 1.00 80.31 88 THR A C 1
ATOM 653 O O . THR A 1 88 ? -15.311 29.304 22.798 1.00 80.31 88 THR A O 1
ATOM 656 N N . ALA A 1 89 ? -17.380 29.510 21.961 1.00 72.06 89 ALA A N 1
ATOM 657 C CA . ALA A 1 89 ? -17.047 30.572 21.006 1.00 72.06 89 ALA A CA 1
ATOM 658 C C . ALA A 1 89 ? -17.186 31.982 21.619 1.00 72.06 89 ALA A C 1
ATOM 660 O O . ALA A 1 89 ? -18.054 32.219 22.458 1.00 72.06 89 ALA A O 1
ATOM 661 N N . GLY A 1 90 ? -16.358 32.929 21.163 1.00 71.38 90 GLY A N 1
ATOM 662 C CA . GLY A 1 90 ? -16.398 34.348 21.549 1.00 71.38 90 GLY A CA 1
ATOM 663 C C . GLY A 1 90 ? -15.084 34.868 22.145 1.00 71.38 90 GLY A C 1
ATOM 664 O O . GLY A 1 90 ? -14.210 34.097 22.535 1.00 71.38 90 GLY A O 1
ATOM 665 N N . ASP A 1 91 ? -14.937 36.191 22.248 1.00 66.12 91 ASP A N 1
ATOM 666 C CA . ASP A 1 91 ? -13.683 36.828 22.699 1.00 66.12 91 ASP A CA 1
ATOM 667 C C . ASP A 1 91 ? -13.305 36.473 24.149 1.00 66.12 91 ASP A C 1
ATOM 669 O O . ASP A 1 91 ? -12.123 36.444 24.508 1.00 66.12 91 ASP A O 1
ATOM 673 N N . ALA A 1 92 ? -14.307 36.131 24.965 1.00 74.31 92 ALA A N 1
ATOM 674 C CA . ALA A 1 92 ? -14.154 35.680 26.346 1.00 74.31 92 ALA A CA 1
ATOM 675 C C . ALA A 1 92 ? -13.816 34.182 26.484 1.00 74.31 92 ALA A C 1
ATOM 677 O O . ALA A 1 92 ? -13.637 33.703 27.602 1.00 74.31 92 ALA A O 1
ATOM 678 N N . ALA A 1 93 ? -13.724 33.430 25.381 1.00 84.25 93 ALA A N 1
ATOM 679 C CA . ALA A 1 93 ? -13.365 32.019 25.428 1.00 84.25 93 ALA A CA 1
ATOM 680 C C . ALA A 1 93 ? -11.960 31.825 26.017 1.00 84.25 93 ALA A C 1
ATOM 682 O O . ALA A 1 93 ? -11.034 32.559 25.661 1.00 84.25 93 ALA A O 1
ATOM 683 N N . VAL A 1 94 ? -11.812 30.823 26.887 1.00 89.56 94 VAL A N 1
ATOM 684 C CA . VAL A 1 94 ? -10.532 30.398 27.491 1.00 89.56 94 VAL A CA 1
ATOM 685 C C . VAL A 1 94 ? -9.640 29.689 26.467 1.00 89.56 94 VAL A C 1
ATOM 687 O O . VAL A 1 94 ? -8.416 29.795 26.509 1.00 89.56 94 VAL A O 1
ATOM 690 N N . TRP A 1 95 ? -10.267 29.015 25.503 1.00 89.69 95 TRP A N 1
ATOM 691 C CA . TRP A 1 95 ? -9.617 28.217 24.472 1.00 89.69 95 TRP A CA 1
ATOM 692 C C . TRP A 1 95 ? -9.742 28.894 23.106 1.00 89.69 95 TRP A C 1
ATOM 694 O O . TRP A 1 95 ? -10.839 29.261 22.685 1.00 89.69 95 TRP A O 1
ATOM 704 N N . ARG A 1 96 ? -8.620 29.045 22.399 1.00 88.62 96 ARG A N 1
ATOM 705 C CA . ARG A 1 96 ? -8.574 29.435 20.989 1.00 88.62 96 ARG A CA 1
ATOM 706 C C . ARG A 1 96 ? -8.720 28.189 20.129 1.00 88.62 96 ARG A C 1
ATOM 708 O O . ARG A 1 96 ? -7.899 27.285 20.209 1.00 88.62 96 ARG A O 1
ATOM 715 N N . ASP A 1 97 ? -9.749 28.158 19.299 1.00 88.25 97 ASP A N 1
ATOM 716 C CA . ASP A 1 97 ? -9.943 27.096 18.315 1.00 88.25 97 ASP A CA 1
ATOM 717 C C . ASP A 1 97 ? -8.901 27.216 17.191 1.00 88.25 97 ASP A C 1
ATOM 719 O O . ASP A 1 97 ? -8.803 28.258 16.538 1.00 88.25 97 ASP A O 1
ATOM 723 N N . LEU A 1 98 ? -8.106 26.164 16.992 1.00 82.50 98 LEU A N 1
ATOM 724 C CA . LEU A 1 98 ? -7.113 26.048 15.921 1.00 82.50 98 LEU A CA 1
ATOM 725 C C . LEU A 1 98 ? -7.651 25.279 14.701 1.00 82.50 98 LEU A C 1
ATOM 727 O O . LEU A 1 98 ? -6.944 25.145 13.703 1.00 82.50 98 LEU A O 1
ATOM 731 N N . GLY A 1 99 ? -8.900 24.814 14.750 1.00 81.56 99 GLY A N 1
ATOM 732 C CA . GLY A 1 99 ? -9.590 24.143 13.657 1.00 81.56 99 GLY A CA 1
ATOM 733 C C . GLY A 1 99 ? -9.838 22.657 13.905 1.00 81.56 99 GLY A C 1
ATOM 734 O O . GLY A 1 99 ? -9.376 22.062 14.879 1.00 81.56 99 GLY A O 1
ATOM 735 N N . ALA A 1 100 ? -10.592 22.053 12.983 1.00 78.62 100 ALA A N 1
ATOM 736 C CA . ALA A 1 100 ? -10.814 20.615 12.975 1.00 78.62 100 ALA A CA 1
ATOM 737 C C . ALA A 1 100 ? -9.492 19.885 12.739 1.00 78.62 100 ALA A C 1
ATOM 739 O O . ALA A 1 100 ? -8.750 20.205 11.810 1.00 78.62 100 ALA A O 1
ATOM 740 N N . CYS A 1 101 ? -9.229 18.890 13.573 1.00 67.88 101 CYS A N 1
ATOM 741 C CA . CYS A 1 101 ? -8.198 17.910 13.320 1.00 67.88 101 CYS A CA 1
ATOM 742 C C . CYS A 1 101 ? -8.938 16.606 13.013 1.00 67.88 101 CYS A C 1
ATOM 744 O O . CYS A 1 101 ? -9.835 16.196 13.750 1.00 67.88 101 CYS A O 1
ATOM 746 N N . GLU A 1 102 ? -8.669 15.993 11.864 1.00 55.41 102 GLU A N 1
ATOM 747 C CA . GLU A 1 102 ? -9.433 14.807 11.476 1.00 55.41 102 GLU A CA 1
ATOM 748 C C . GLU A 1 102 ? -9.057 13.644 12.404 1.00 55.41 102 GLU A C 1
ATOM 750 O O . GLU A 1 102 ? -7.946 13.114 12.324 1.00 55.41 102 GLU A O 1
ATOM 755 N N . GLY A 1 103 ? -9.957 13.300 13.341 1.00 53.31 103 GLY A N 1
ATOM 756 C CA . GLY A 1 103 ? -9.671 12.260 14.329 1.00 53.31 103 GLY A CA 1
ATOM 757 C C . GLY A 1 103 ? -10.634 11.993 15.499 1.00 53.31 103 GLY A C 1
ATOM 758 O O . GLY A 1 103 ? -10.198 11.274 16.391 1.00 53.31 103 GLY A O 1
ATOM 759 N N . ASP A 1 104 ? -11.891 12.468 15.551 1.00 40.53 104 ASP A N 1
ATOM 760 C CA . ASP A 1 104 ? -12.828 12.051 16.629 1.00 40.53 104 ASP A CA 1
ATOM 761 C C . ASP A 1 104 ? -14.272 11.801 16.127 1.00 40.53 104 ASP A C 1
ATOM 763 O O . ASP A 1 104 ? -14.776 12.604 15.334 1.00 40.53 104 ASP A O 1
ATOM 767 N N . PRO A 1 105 ? -14.952 10.700 16.532 1.00 49.19 105 PRO A N 1
ATOM 768 C CA . PRO A 1 105 ? -16.245 10.289 16.014 1.00 49.19 105 PRO A CA 1
ATOM 769 C C . PRO A 1 105 ? -17.390 10.785 16.908 1.00 49.19 105 PRO A C 1
ATOM 771 O O . PRO A 1 105 ? -17.641 10.245 17.980 1.00 49.19 105 PRO A O 1
ATOM 774 N N . GLY A 1 106 ? -18.165 11.739 16.397 1.00 43.19 106 GLY A N 1
ATOM 775 C CA . GLY A 1 106 ? -19.550 11.939 16.816 1.00 43.19 106 GLY A CA 1
ATOM 776 C C . GLY A 1 106 ? -19.798 12.989 17.900 1.00 43.19 106 GLY A C 1
ATOM 777 O O . GLY A 1 106 ? -19.749 12.715 19.093 1.00 43.19 106 GLY A O 1
ATOM 778 N N . SER A 1 107 ? -20.303 14.131 17.453 1.00 36.97 107 SER A N 1
ATOM 779 C CA . SER A 1 107 ? -21.494 14.756 18.030 1.00 36.97 107 SER A CA 1
ATOM 780 C C . SER A 1 107 ? -22.203 15.499 16.901 1.00 36.97 107 SER A C 1
ATOM 782 O O . SER A 1 107 ? -21.720 16.493 16.363 1.00 36.97 107 SER A O 1
ATOM 784 N N . GLY A 1 108 ? -23.324 14.934 16.458 1.00 45.50 108 GLY A N 1
ATOM 785 C CA . GLY A 1 108 ? -24.249 15.654 15.602 1.00 45.50 108 GLY A CA 1
ATOM 786 C C . GLY A 1 108 ? -24.934 16.736 16.421 1.00 45.50 108 GLY A C 1
ATOM 787 O O . GLY A 1 108 ? -25.375 16.462 17.529 1.00 45.50 108 GLY A O 1
ATOM 788 N N . ASP A 1 109 ? -25.038 17.928 15.849 1.00 39.53 109 ASP A N 1
ATOM 789 C CA . ASP A 1 109 ? -26.250 18.728 15.947 1.00 39.53 109 ASP A CA 1
ATOM 790 C C . ASP A 1 109 ? -26.353 19.618 14.707 1.00 39.53 109 ASP A C 1
ATOM 792 O O . ASP A 1 109 ? -25.509 20.461 14.408 1.00 39.53 109 ASP A O 1
ATOM 796 N N . GLN A 1 110 ? -27.407 19.356 13.945 1.00 43.12 110 GLN A N 1
ATOM 797 C CA . GLN A 1 110 ? -27.840 20.107 12.778 1.00 43.12 110 GLN A CA 1
ATOM 798 C C . GLN A 1 110 ? -28.823 21.195 13.232 1.00 43.12 110 GLN A C 1
ATOM 800 O O . GLN A 1 110 ? -29.805 20.859 13.894 1.00 43.12 110 GLN A O 1
ATOM 805 N N . PRO A 1 111 ? -28.708 22.450 12.765 1.00 36.72 111 PRO A N 1
ATOM 806 C CA . PRO A 1 111 ? -29.869 23.311 12.586 1.00 36.72 111 PRO A CA 1
ATOM 807 C C . PRO A 1 111 ? -30.300 23.242 11.119 1.00 36.72 111 PRO A C 1
ATOM 809 O O . PRO A 1 111 ? -29.553 23.607 10.214 1.00 36.72 111 PRO A O 1
ATOM 812 N N . GLY A 1 112 ? -31.500 22.706 10.891 1.00 42.22 112 GLY A N 1
ATOM 813 C CA . GLY A 1 112 ? -32.068 22.518 9.559 1.00 42.22 112 GLY A CA 1
ATOM 814 C C . GLY A 1 112 ? -32.414 23.821 8.828 1.00 42.22 112 GLY A C 1
ATOM 815 O O . GLY A 1 112 ? -32.598 24.876 9.433 1.00 42.22 112 GLY A O 1
ATOM 816 N N . GLY A 1 113 ? -32.574 23.708 7.510 1.00 28.17 113 GLY A N 1
ATOM 817 C CA . GLY A 1 113 ? -33.128 24.732 6.621 1.00 28.17 113 GLY A CA 1
ATOM 818 C C . GLY A 1 113 ? -33.314 24.176 5.201 1.00 28.17 113 GLY A C 1
ATOM 819 O O . GLY A 1 113 ? -32.575 23.272 4.830 1.00 28.17 113 GLY A O 1
ATOM 820 N N . PRO A 1 114 ? -34.336 24.611 4.441 1.00 46.91 114 PRO A N 1
ATOM 821 C CA . PRO A 1 114 ? -35.255 23.682 3.784 1.00 46.91 114 PRO A CA 1
ATOM 822 C C . PRO A 1 114 ? -34.979 23.422 2.298 1.00 46.91 114 PRO A C 1
ATOM 824 O O . PRO A 1 114 ? -34.557 24.311 1.570 1.00 46.91 114 PRO A O 1
ATOM 827 N N . GLY A 1 115 ? -35.360 22.212 1.875 1.00 44.62 115 GLY A N 1
ATOM 828 C CA . GLY A 1 115 ? -36.082 21.932 0.630 1.00 44.62 115 GLY A CA 1
ATOM 829 C C . GLY A 1 115 ? -35.478 22.449 -0.673 1.00 44.62 115 GLY A C 1
ATOM 830 O O . GLY A 1 115 ? -35.767 23.563 -1.099 1.00 44.62 115 GLY A O 1
ATOM 831 N N . GLY A 1 116 ? -34.759 21.569 -1.364 1.00 31.00 116 GLY A N 1
ATOM 832 C CA . GLY A 1 116 ? -34.583 21.633 -2.809 1.00 31.00 116 GLY A CA 1
ATOM 833 C C . GLY A 1 116 ? -34.802 20.234 -3.364 1.00 31.00 116 GLY A C 1
ATOM 834 O O . GLY A 1 116 ? -34.041 19.328 -3.042 1.00 31.00 116 GLY A O 1
ATOM 835 N N . ASP A 1 117 ? -35.887 20.060 -4.109 1.00 47.66 117 ASP A N 1
ATOM 836 C CA . ASP A 1 117 ? -36.287 18.808 -4.739 1.00 47.66 117 ASP A CA 1
ATOM 837 C C . ASP A 1 117 ? -35.160 18.254 -5.624 1.00 47.66 117 ASP A C 1
ATOM 839 O O . ASP A 1 117 ? -34.838 18.841 -6.658 1.00 47.66 117 ASP A O 1
ATOM 843 N N . GLU A 1 118 ? -34.580 17.111 -5.253 1.00 40.16 118 GLU A N 1
ATOM 844 C CA . GLU A 1 118 ? -33.732 16.339 -6.162 1.00 40.16 118 GLU A CA 1
ATOM 845 C C . GLU A 1 118 ? -34.535 15.126 -6.668 1.00 40.16 118 GLU A C 1
ATOM 847 O O . GLU A 1 118 ? -34.962 14.282 -5.870 1.00 40.16 118 GLU A O 1
ATOM 852 N N . PRO A 1 119 ? -34.846 15.052 -7.976 1.00 43.78 119 PRO A N 1
ATOM 853 C CA . PRO A 1 119 ? -35.719 14.022 -8.505 1.00 43.78 119 PRO A CA 1
ATOM 854 C C . PRO A 1 119 ? -34.959 12.718 -8.753 1.00 43.78 119 PRO A C 1
ATOM 856 O O . PRO A 1 119 ? -34.007 12.673 -9.523 1.00 43.78 119 PRO A O 1
ATOM 859 N N . GLY A 1 120 ? -35.514 11.638 -8.203 1.00 36.56 120 GLY A N 1
ATOM 860 C CA . GLY A 1 120 ? -35.566 10.344 -8.879 1.00 36.56 120 GLY A CA 1
ATOM 861 C C . GLY A 1 120 ? -34.339 9.459 -8.708 1.00 36.56 120 GLY A C 1
ATOM 862 O O . GLY A 1 120 ? -33.375 9.543 -9.458 1.00 36.56 120 GLY A O 1
ATOM 863 N N . GLY A 1 121 ? -34.443 8.523 -7.765 1.00 41.81 121 GLY A N 1
ATOM 864 C CA . GLY A 1 121 ? -33.529 7.399 -7.652 1.00 41.81 121 GLY A CA 1
ATOM 865 C C . GLY A 1 121 ? -33.555 6.506 -8.891 1.00 41.81 121 GLY A C 1
ATOM 866 O O . GLY A 1 121 ? -34.602 6.001 -9.297 1.00 41.81 121 GLY A O 1
ATOM 867 N N . GLU A 1 122 ? -32.371 6.229 -9.419 1.00 38.91 122 GLU A N 1
ATOM 868 C CA . GLU A 1 122 ? -32.134 5.032 -10.209 1.00 38.91 122 GLU A CA 1
ATOM 869 C C . GLU A 1 122 ? -31.726 3.916 -9.243 1.00 38.91 122 GLU A C 1
ATOM 871 O O . GLU A 1 122 ? -30.596 3.840 -8.760 1.00 38.91 122 GLU A O 1
ATOM 876 N N . THR A 1 123 ? -32.680 3.043 -8.922 1.00 42.00 123 THR A N 1
ATOM 877 C CA . THR A 1 123 ? -32.363 1.753 -8.310 1.00 42.00 123 THR A CA 1
ATOM 878 C C . THR A 1 123 ? -31.682 0.912 -9.376 1.00 42.00 123 THR A C 1
ATOM 880 O O . THR A 1 123 ? -32.338 0.345 -10.241 1.00 42.00 123 THR A O 1
ATOM 883 N N . ASN A 1 124 ? -30.352 0.859 -9.350 1.00 44.25 124 ASN A N 1
ATOM 884 C CA . ASN A 1 124 ? -29.611 -0.056 -10.203 1.00 44.25 124 ASN A CA 1
ATOM 885 C C . ASN A 1 124 ? -29.717 -1.464 -9.579 1.00 44.25 124 ASN A C 1
ATOM 887 O O . ASN A 1 124 ? -29.126 -1.699 -8.516 1.00 44.25 124 ASN A O 1
ATOM 891 N N . PRO A 1 125 ? -30.491 -2.403 -10.159 1.00 43.84 125 PRO A N 1
ATOM 892 C CA . PRO A 1 125 ? -30.712 -3.718 -9.580 1.00 43.84 125 PRO A CA 1
ATOM 893 C C . PRO A 1 125 ? -29.503 -4.590 -9.926 1.00 43.84 125 PRO A C 1
ATOM 895 O O . PRO A 1 125 ? -29.516 -5.382 -10.863 1.00 43.84 125 PRO A O 1
ATOM 898 N N . GLY A 1 126 ? -28.409 -4.376 -9.204 1.00 38.78 126 GLY A N 1
ATOM 899 C CA . GLY A 1 126 ? -27.156 -5.095 -9.429 1.00 38.78 126 GLY A CA 1
ATOM 900 C C . GLY A 1 126 ? -26.060 -4.820 -8.407 1.00 38.78 126 GLY A C 1
ATOM 901 O O . GLY A 1 126 ? -25.082 -5.563 -8.362 1.00 38.78 126 GLY A O 1
ATOM 902 N N . ASN A 1 127 ? -26.203 -3.802 -7.554 1.00 42.19 127 ASN A N 1
ATOM 903 C CA . ASN A 1 127 ? -25.188 -3.503 -6.554 1.00 42.19 127 ASN A CA 1
ATOM 904 C C . ASN A 1 127 ? -25.412 -4.323 -5.273 1.00 42.19 127 ASN A C 1
ATOM 906 O O . ASN A 1 127 ? -25.858 -3.798 -4.262 1.00 42.19 127 ASN A O 1
ATOM 910 N N . ASN A 1 128 ? -25.061 -5.611 -5.305 1.00 45.31 128 ASN A N 1
ATOM 911 C CA . ASN A 1 128 ? -24.916 -6.447 -4.102 1.00 45.31 128 ASN A CA 1
ATOM 912 C C . ASN A 1 128 ? -23.652 -6.085 -3.292 1.00 45.31 128 ASN A C 1
ATOM 914 O O . ASN A 1 128 ? -23.058 -6.956 -2.659 1.00 45.31 128 ASN A O 1
ATOM 918 N N . THR A 1 129 ? -23.189 -4.832 -3.336 1.00 52.69 129 THR A N 1
ATOM 919 C CA . THR A 1 129 ? -22.099 -4.402 -2.460 1.00 52.69 129 THR A CA 1
ATOM 920 C C . THR A 1 129 ? -22.717 -4.193 -1.083 1.00 52.69 129 THR A C 1
ATOM 922 O O . THR A 1 129 ? -23.597 -3.340 -0.974 1.00 52.69 129 THR A O 1
ATOM 925 N N . PRO A 1 130 ? -22.323 -4.959 -0.049 1.00 53.28 130 PRO A N 1
ATOM 926 C CA . PRO A 1 130 ? -22.775 -4.680 1.303 1.00 53.28 130 PRO A CA 1
ATOM 927 C C . PRO A 1 130 ? -22.417 -3.231 1.616 1.00 53.28 130 PRO A C 1
ATOM 929 O O . PRO A 1 130 ? -21.282 -2.818 1.347 1.00 53.28 130 PRO A O 1
ATOM 932 N N . ASP A 1 131 ? -23.360 -2.470 2.170 1.00 56.78 131 ASP A N 1
ATOM 933 C CA . ASP A 1 131 ? -23.023 -1.206 2.814 1.00 56.78 131 ASP A CA 1
ATOM 934 C C . ASP A 1 131 ? -21.807 -1.453 3.711 1.00 56.78 131 ASP A C 1
ATOM 936 O O . ASP A 1 131 ? -21.713 -2.487 4.386 1.00 56.78 131 ASP A O 1
ATOM 940 N N . SER A 1 132 ? -20.816 -0.563 3.648 1.00 60.50 132 SER A N 1
ATOM 941 C CA . SER A 1 132 ? -19.601 -0.758 4.430 1.00 60.50 132 SER A CA 1
ATOM 942 C C . SER A 1 132 ? -19.962 -0.938 5.910 1.00 60.50 132 SER A C 1
ATOM 944 O O . SER A 1 132 ? -20.892 -0.307 6.422 1.00 60.50 132 SER A O 1
ATOM 946 N N . ALA A 1 133 ? -19.178 -1.744 6.632 1.00 65.50 133 ALA A N 1
ATOM 947 C CA . ALA A 1 133 ? -19.353 -1.934 8.076 1.00 65.50 133 ALA A CA 1
ATOM 948 C C . ALA A 1 133 ? -19.251 -0.619 8.883 1.00 65.50 133 ALA A C 1
ATOM 950 O O . ALA A 1 133 ? -19.574 -0.586 10.068 1.00 65.50 133 ALA A O 1
ATOM 951 N N . ILE A 1 134 ? -18.819 0.472 8.243 1.00 75.62 134 ILE A N 1
ATOM 952 C CA . ILE A 1 134 ? -18.670 1.805 8.817 1.00 75.62 134 ILE A CA 1
ATOM 953 C C . ILE A 1 134 ? -19.808 2.702 8.310 1.00 75.62 134 ILE A C 1
ATOM 955 O O . ILE A 1 134 ? -19.588 3.649 7.558 1.00 75.62 134 ILE A O 1
ATOM 959 N N . ASN A 1 135 ? -21.042 2.388 8.715 1.00 81.81 135 ASN A N 1
ATOM 960 C CA . ASN A 1 135 ? -22.237 3.206 8.457 1.00 81.81 135 ASN A CA 1
ATOM 961 C C . ASN A 1 135 ? -22.445 3.580 6.968 1.00 81.81 135 ASN A C 1
ATOM 963 O O . ASN A 1 135 ? -22.854 4.695 6.658 1.00 81.81 135 ASN A O 1
ATOM 967 N N . GLY A 1 136 ? -22.092 2.690 6.034 1.00 82.81 136 GLY A N 1
ATOM 968 C CA . GLY A 1 136 ? -22.198 2.954 4.593 1.00 82.81 136 GLY A CA 1
ATOM 969 C C . GLY A 1 136 ? -21.104 3.861 4.001 1.00 82.81 136 GLY A C 1
ATOM 970 O O . GLY A 1 136 ? -21.086 4.085 2.791 1.00 82.81 136 GLY A O 1
ATOM 971 N N . TYR A 1 137 ? -20.148 4.350 4.800 1.00 86.69 137 TYR A N 1
ATOM 972 C CA . TYR A 1 137 ? -19.041 5.198 4.343 1.00 86.69 137 TYR A CA 1
ATOM 973 C C . TYR A 1 137 ? -17.760 4.418 4.053 1.00 86.69 137 TYR A C 1
ATOM 975 O O . TYR A 1 137 ? -17.454 3.404 4.680 1.00 86.69 137 TYR A O 1
ATOM 983 N N . ARG A 1 138 ? -16.938 4.927 3.132 1.00 88.75 138 ARG A N 1
ATOM 984 C CA . ARG A 1 138 ? -15.583 4.402 2.924 1.00 88.75 138 ARG A CA 1
ATOM 985 C C . ARG A 1 138 ? -14.609 5.057 3.897 1.00 88.75 138 ARG A C 1
ATOM 987 O O . ARG A 1 138 ? -14.585 6.273 4.029 1.00 88.75 138 ARG A O 1
ATOM 994 N N . ASN A 1 139 ? -13.746 4.241 4.481 1.00 91.00 139 ASN A N 1
ATOM 995 C CA . ASN A 1 139 ? -12.501 4.643 5.122 1.00 91.00 139 ASN A CA 1
ATOM 996 C C . ASN A 1 139 ? -11.333 3.943 4.404 1.00 91.00 139 ASN A C 1
ATOM 998 O O . ASN A 1 139 ? -11.259 2.709 4.420 1.00 91.00 139 ASN A O 1
ATOM 1002 N N . VAL A 1 140 ? -10.500 4.704 3.689 1.00 95.00 140 VAL A N 1
ATOM 1003 C CA . VAL A 1 140 ? -9.482 4.183 2.759 1.00 95.00 140 VAL A CA 1
ATOM 1004 C C . VAL A 1 140 ? -8.089 4.514 3.285 1.00 95.00 140 VAL A C 1
ATOM 1006 O O . VAL A 1 140 ? -7.758 5.683 3.456 1.00 95.00 140 VAL A O 1
ATOM 1009 N N . GLY A 1 141 ? -7.258 3.493 3.494 1.00 93.38 141 GLY A N 1
ATOM 1010 C CA . GLY A 1 141 ? -5.858 3.649 3.890 1.00 93.38 141 GLY A CA 1
ATOM 1011 C C . GLY A 1 141 ? -4.899 3.296 2.756 1.00 93.38 141 GLY A C 1
ATOM 1012 O O . GLY A 1 141 ? -5.150 2.362 1.999 1.00 93.38 141 GLY A O 1
ATOM 1013 N N . TYR A 1 142 ? -3.778 4.006 2.644 1.00 98.19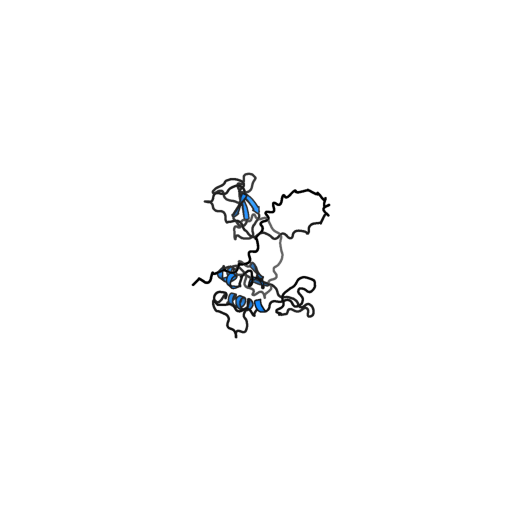 142 TYR A N 1
ATOM 1014 C CA . TYR A 1 142 ? -2.683 3.633 1.744 1.00 98.19 142 TYR A CA 1
ATOM 1015 C C . TYR A 1 142 ? -1.635 2.822 2.512 1.00 98.19 142 TYR A C 1
ATOM 1017 O O . TYR A 1 142 ? -1.144 3.268 3.548 1.00 98.19 142 TYR A O 1
ATOM 1025 N N . PHE A 1 143 ? -1.261 1.651 1.992 1.00 98.31 143 PHE A N 1
ATOM 1026 C CA . PHE A 1 143 ? -0.130 0.875 2.499 1.00 98.31 143 PHE A CA 1
ATOM 1027 C C . PHE A 1 143 ? 1.048 0.994 1.534 1.00 98.31 143 PHE A C 1
ATOM 1029 O O . PHE A 1 143 ? 0.986 0.524 0.397 1.00 98.31 143 PHE A O 1
ATOM 1036 N N . ALA A 1 144 ? 2.123 1.631 1.993 1.00 98.19 144 ALA A N 1
ATOM 1037 C CA . ALA A 1 144 ? 3.333 1.832 1.209 1.00 98.19 144 ALA A CA 1
ATOM 1038 C C . ALA A 1 144 ? 4.207 0.566 1.187 1.00 98.19 144 ALA A C 1
ATOM 1040 O O . ALA A 1 144 ? 4.692 0.133 2.232 1.00 98.19 144 ALA A O 1
ATOM 1041 N N . GLN A 1 145 ? 4.479 0.036 -0.008 1.00 98.12 145 GLN A N 1
ATOM 1042 C CA . GLN A 1 145 ? 5.362 -1.105 -0.290 1.00 98.12 145 GLN A CA 1
ATOM 1043 C C . GLN A 1 145 ? 6.704 -0.977 0.440 1.00 98.12 145 GLN A C 1
ATOM 1045 O O . GLN A 1 145 ? 7.128 -1.887 1.147 1.00 98.12 145 GLN A O 1
ATOM 1050 N N . TRP A 1 146 ? 7.342 0.193 0.357 1.00 96.25 146 TRP A N 1
ATOM 1051 C CA . TRP A 1 146 ? 8.651 0.452 0.967 1.00 96.25 146 TRP A CA 1
ATOM 1052 C C . TRP A 1 146 ? 8.615 0.620 2.500 1.00 96.25 146 TRP A C 1
ATOM 1054 O O . TRP A 1 146 ? 9.663 0.785 3.134 1.00 96.25 146 TRP A O 1
ATOM 1064 N N . GLY A 1 147 ? 7.430 0.605 3.122 1.00 96.38 147 GLY A N 1
ATOM 1065 C CA . GLY A 1 147 ? 7.252 0.714 4.574 1.00 96.38 147 GLY A CA 1
ATOM 1066 C C . GLY A 1 147 ? 7.887 -0.440 5.356 1.00 96.38 147 GLY A C 1
ATOM 1067 O O . GLY A 1 147 ? 8.337 -0.251 6.485 1.00 96.38 147 GLY A O 1
ATOM 1068 N N . VAL A 1 148 ? 8.029 -1.602 4.718 1.00 95.38 148 VAL A N 1
ATOM 1069 C CA . VAL A 1 148 ? 8.541 -2.837 5.336 1.00 95.38 148 VAL A CA 1
ATOM 1070 C C . VAL A 1 148 ? 10.052 -2.831 5.601 1.00 95.38 148 VAL A C 1
ATOM 1072 O O . VAL A 1 148 ? 10.578 -3.793 6.163 1.00 95.38 148 VAL A O 1
ATOM 1075 N N . TYR A 1 149 ? 10.758 -1.782 5.165 1.00 94.06 149 TYR A N 1
ATOM 1076 C CA . TYR A 1 149 ? 12.204 -1.622 5.324 1.00 94.06 149 TYR A CA 1
ATOM 1077 C C . TYR A 1 149 ? 12.538 -0.696 6.497 1.00 94.06 149 TYR A C 1
ATOM 1079 O O . TYR A 1 149 ? 12.216 -1.005 7.636 1.00 94.06 149 TYR A O 1
ATOM 1087 N N . GLY A 1 150 ? 13.169 0.458 6.247 1.00 84.62 150 GLY A N 1
ATOM 1088 C CA . GLY A 1 150 ? 13.636 1.362 7.305 1.00 84.62 150 GLY A CA 1
ATOM 1089 C C . GLY A 1 150 ? 12.530 1.941 8.192 1.00 84.62 150 GLY A C 1
ATOM 1090 O O . GLY A 1 150 ? 12.819 2.387 9.295 1.00 84.62 150 GLY A O 1
ATOM 1091 N N . ARG A 1 151 ? 11.270 1.922 7.736 1.00 91.19 151 ARG A N 1
ATOM 1092 C CA . ARG A 1 151 ? 10.107 2.316 8.550 1.00 91.19 151 ARG A CA 1
ATOM 1093 C C . ARG A 1 151 ? 9.610 1.193 9.458 1.00 91.19 151 ARG A C 1
ATOM 1095 O O . ARG A 1 151 ? 8.890 1.486 10.402 1.00 91.19 151 ARG A O 1
ATOM 1102 N N . ASN A 1 152 ? 10.000 -0.052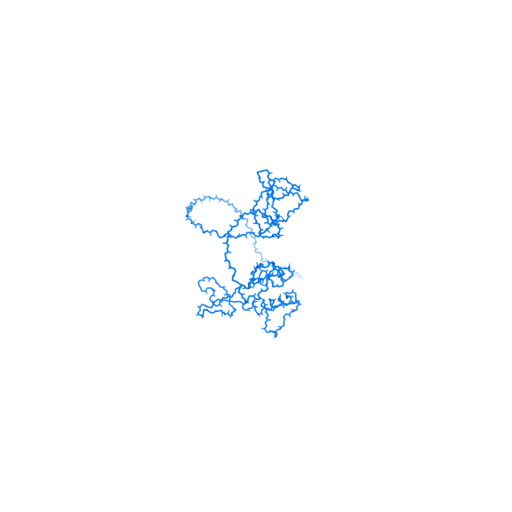 9.173 1.00 92.12 152 ASN A N 1
ATOM 1103 C CA . ASN A 1 152 ? 9.615 -1.252 9.908 1.00 92.12 152 ASN A CA 1
ATOM 1104 C C . ASN A 1 152 ? 8.103 -1.318 10.194 1.00 92.12 152 ASN A C 1
ATOM 1106 O O . ASN A 1 152 ? 7.695 -1.669 11.296 1.00 92.12 152 ASN A O 1
ATOM 1110 N N . PHE A 1 153 ? 7.292 -0.929 9.205 1.00 95.56 153 PHE A N 1
ATOM 1111 C CA . PHE A 1 153 ? 5.837 -0.987 9.268 1.00 95.56 153 PHE A CA 1
ATOM 1112 C C . PHE A 1 153 ? 5.345 -2.088 8.330 1.00 95.56 153 PHE A C 1
ATOM 1114 O O . PHE A 1 153 ? 5.530 -2.029 7.111 1.00 95.56 153 PHE A O 1
ATOM 1121 N N . HIS A 1 154 ? 4.745 -3.113 8.913 1.00 97.19 154 HIS A N 1
ATOM 1122 C CA . HIS A 1 154 ? 4.274 -4.326 8.270 1.00 97.19 154 HIS A CA 1
ATOM 1123 C C . HIS A 1 154 ? 2.744 -4.388 8.285 1.00 97.19 154 HIS A C 1
ATOM 1125 O O . HIS A 1 154 ? 2.072 -3.707 9.051 1.00 97.19 154 HIS A O 1
ATOM 1131 N N . VAL A 1 155 ? 2.163 -5.263 7.462 1.00 98.12 155 VAL A N 1
ATOM 1132 C CA . VAL A 1 155 ? 0.700 -5.455 7.428 1.00 98.12 155 VAL A CA 1
ATOM 1133 C C . VAL A 1 155 ? 0.162 -5.922 8.790 1.00 98.12 155 VAL A C 1
ATOM 1135 O O . VAL A 1 155 ? -0.931 -5.526 9.182 1.00 98.12 155 VAL A O 1
ATOM 1138 N N . LYS A 1 156 ? 0.959 -6.677 9.561 1.00 97.50 156 LYS A N 1
ATOM 1139 C CA . LYS A 1 156 ? 0.640 -7.056 10.946 1.00 97.50 156 LYS A CA 1
ATOM 1140 C C . LYS A 1 156 ? 0.375 -5.858 11.859 1.00 97.50 156 LYS A C 1
ATOM 1142 O O . LYS A 1 156 ? -0.439 -5.963 12.772 1.00 97.50 156 LYS A O 1
ATOM 1147 N N . ASP A 1 157 ? 1.017 -4.721 11.622 1.00 96.94 157 ASP A N 1
ATOM 1148 C CA . ASP A 1 157 ? 0.801 -3.526 12.438 1.00 96.94 157 ASP A CA 1
ATOM 1149 C C . ASP A 1 157 ? -0.598 -2.932 12.199 1.00 96.94 157 ASP A C 1
ATOM 1151 O O . ASP A 1 157 ? -1.182 -2.344 13.105 1.00 96.94 157 ASP A O 1
ATOM 1155 N N . ILE A 1 158 ? -1.192 -3.145 11.016 1.00 96.50 158 ILE A N 1
ATOM 1156 C CA . ILE A 1 158 ? -2.586 -2.757 10.732 1.00 96.50 158 ILE A CA 1
ATOM 1157 C C . ILE A 1 158 ? -3.560 -3.614 11.550 1.00 96.50 158 ILE A C 1
ATOM 1159 O O . ILE A 1 158 ? -4.526 -3.087 12.103 1.00 96.50 158 ILE A O 1
ATOM 1163 N N . ASP A 1 159 ? -3.299 -4.919 11.635 1.00 95.12 159 ASP A N 1
ATOM 1164 C CA . ASP A 1 159 ? -4.103 -5.859 12.419 1.00 95.12 159 ASP A CA 1
ATOM 1165 C C . ASP A 1 159 ? -3.979 -5.584 13.924 1.00 95.12 159 ASP A C 1
ATOM 1167 O O . ASP A 1 159 ? -4.944 -5.229 14.597 1.00 95.12 159 ASP A O 1
ATOM 1171 N N . THR A 1 160 ? -2.753 -5.643 14.442 1.00 93.69 160 THR A N 1
ATOM 1172 C CA . THR A 1 160 ? -2.477 -5.572 15.885 1.00 93.69 160 THR A CA 1
ATOM 1173 C C . THR A 1 160 ? -2.789 -4.212 16.509 1.00 93.69 160 THR A C 1
ATOM 1175 O O . THR A 1 160 ? -3.080 -4.145 17.702 1.00 93.69 160 THR A O 1
ATOM 1178 N N . SER A 1 161 ? -2.784 -3.127 15.727 1.00 93.69 161 SER A N 1
ATOM 1179 C CA . SER A 1 161 ? -3.247 -1.809 16.189 1.00 93.69 161 SER A CA 1
ATOM 1180 C C . SER A 1 161 ? -4.776 -1.670 16.235 1.00 93.69 161 SER A C 1
ATOM 1182 O O . SER A 1 161 ? -5.285 -0.681 16.766 1.00 93.69 161 SER A O 1
ATOM 1184 N N . GLY A 1 162 ? -5.523 -2.617 15.657 1.00 91.88 162 GLY A N 1
ATOM 1185 C CA . GLY A 1 162 ? -6.971 -2.528 15.466 1.00 91.88 162 GLY A CA 1
ATOM 1186 C C . GLY A 1 162 ? -7.394 -1.591 14.329 1.00 91.88 162 GLY A C 1
ATOM 1187 O O . GLY A 1 162 ? -8.583 -1.298 14.185 1.00 91.88 162 GLY A O 1
ATOM 1188 N N . ALA A 1 163 ? -6.452 -1.101 13.515 1.00 91.81 163 ALA A N 1
ATOM 1189 C CA . ALA A 1 163 ? -6.755 -0.243 12.372 1.00 91.81 163 ALA A CA 1
ATOM 1190 C C . ALA A 1 163 ? -7.536 -0.991 11.282 1.00 91.81 163 ALA A C 1
ATOM 1192 O O . ALA A 1 163 ? -8.416 -0.397 10.661 1.00 91.81 163 ALA A O 1
ATOM 1193 N N . ALA A 1 164 ? -7.278 -2.291 11.094 1.00 90.69 164 ALA A N 1
ATOM 1194 C CA . ALA A 1 164 ? -7.983 -3.125 10.117 1.00 90.69 164 ALA A CA 1
ATOM 1195 C C . ALA A 1 164 ? -9.512 -3.040 10.269 1.00 90.69 164 ALA A C 1
ATOM 1197 O O . ALA A 1 164 ? -10.214 -2.819 9.288 1.00 90.69 164 ALA A O 1
ATOM 1198 N N . ALA A 1 165 ? -10.018 -3.099 11.506 1.00 88.94 165 ALA A N 1
ATOM 1199 C CA . ALA A 1 165 ? -11.450 -3.035 11.813 1.00 88.94 165 ALA A CA 1
ATOM 1200 C C . ALA A 1 165 ? -12.098 -1.670 11.516 1.00 88.94 165 ALA A C 1
ATOM 1202 O O . ALA A 1 165 ? -13.321 -1.558 11.469 1.00 88.94 165 ALA A O 1
ATOM 1203 N N . LYS A 1 166 ? -11.291 -0.620 11.342 1.00 87.62 166 LYS A N 1
ATOM 1204 C CA . LYS A 1 166 ? -11.751 0.746 11.053 1.00 87.62 166 LYS A CA 1
ATOM 1205 C C . LYS A 1 166 ? -11.629 1.096 9.574 1.00 87.62 166 LYS A C 1
ATOM 1207 O O . LYS A 1 166 ? -12.168 2.117 9.148 1.00 87.62 166 LYS A O 1
ATOM 1212 N N . LEU A 1 167 ? -10.905 0.285 8.807 1.00 88.38 167 LEU A N 1
ATOM 1213 C CA . LEU A 1 167 ? -10.700 0.468 7.381 1.00 88.38 167 LEU A CA 1
ATOM 1214 C C . LEU A 1 167 ? -11.736 -0.324 6.591 1.00 88.38 167 LEU A C 1
ATOM 1216 O O . LEU A 1 167 ? -12.179 -1.401 6.969 1.00 88.38 167 LEU A O 1
ATOM 1220 N N . THR A 1 168 ? -12.091 0.227 5.441 1.00 91.75 168 THR A N 1
ATOM 1221 C CA . THR A 1 168 ? -12.944 -0.442 4.449 1.00 91.75 168 THR A CA 1
ATOM 1222 C C . THR A 1 168 ? -12.151 -0.843 3.212 1.00 91.75 168 THR A C 1
ATOM 1224 O O . THR A 1 168 ? -12.531 -1.771 2.509 1.00 91.75 168 THR A O 1
ATOM 1227 N N . HIS A 1 169 ? -11.055 -0.131 2.932 1.00 93.56 169 HIS A N 1
ATOM 1228 C CA . HIS A 1 169 ? -10.195 -0.354 1.779 1.00 93.56 169 HIS A CA 1
ATOM 1229 C C . HIS A 1 169 ? -8.741 -0.105 2.176 1.00 93.56 169 HIS A C 1
ATOM 1231 O O . HIS A 1 169 ? -8.444 0.826 2.931 1.00 93.56 169 HIS A O 1
ATOM 1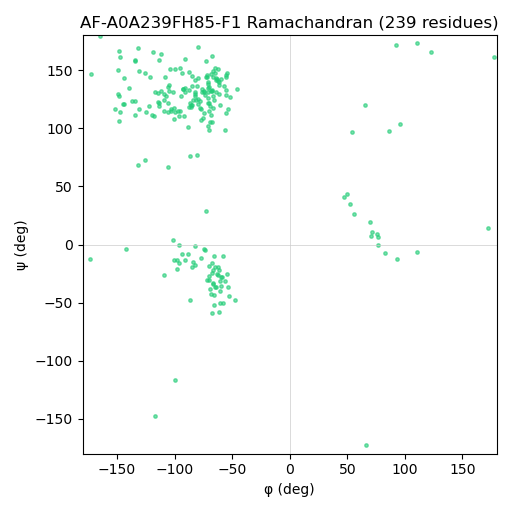237 N N . ILE A 1 170 ? -7.842 -0.906 1.611 1.00 97.12 170 ILE A N 1
ATOM 1238 C CA . ILE A 1 170 ? -6.400 -0.677 1.660 1.00 97.12 170 ILE A CA 1
ATOM 1239 C C . ILE A 1 170 ? -5.895 -0.595 0.222 1.00 97.12 170 ILE A C 1
ATOM 1241 O O . ILE A 1 170 ? -5.995 -1.565 -0.529 1.00 97.12 170 ILE A O 1
ATOM 1245 N N . ASN A 1 171 ? -5.327 0.549 -0.147 1.00 98.50 171 ASN A N 1
ATOM 1246 C CA . ASN A 1 171 ? -4.660 0.746 -1.427 1.00 98.50 171 ASN A CA 1
ATOM 1247 C C . ASN A 1 171 ? -3.170 0.422 -1.273 1.00 98.50 171 ASN A C 1
ATOM 1249 O O . ASN A 1 171 ? -2.423 1.145 -0.609 1.00 98.50 171 ASN A O 1
ATOM 1253 N N . TYR A 1 172 ? -2.727 -0.674 -1.887 1.00 98.38 172 TYR A N 1
ATOM 1254 C CA . TYR A 1 172 ? -1.312 -1.034 -1.918 1.00 98.38 172 TYR A CA 1
ATOM 1255 C C . TYR A 1 172 ? -0.542 -0.137 -2.888 1.00 98.38 172 TYR A C 1
ATOM 1257 O O . TYR A 1 172 ? -0.976 0.084 -4.018 1.00 98.38 172 TYR A O 1
ATOM 1265 N N . SER A 1 173 ? 0.591 0.395 -2.436 1.00 97.12 173 SER A N 1
ATOM 1266 C CA . SER A 1 173 ? 1.242 1.540 -3.074 1.00 97.12 173 SER A CA 1
ATOM 1267 C C . SER A 1 173 ? 2.729 1.285 -3.305 1.00 97.12 173 SER A C 1
ATOM 1269 O O . SER A 1 173 ? 3.466 1.140 -2.338 1.00 97.12 173 SER A O 1
ATOM 1271 N N . PHE A 1 174 ? 3.235 1.246 -4.534 1.00 97.25 174 PHE A N 1
ATOM 1272 C CA . PHE A 1 174 ? 2.530 1.429 -5.807 1.00 97.25 174 PHE A CA 1
ATOM 1273 C C . PHE A 1 174 ? 2.952 0.367 -6.818 1.00 97.25 174 PHE A C 1
ATOM 1275 O O . PHE A 1 174 ? 4.037 -0.200 -6.723 1.00 97.25 174 PHE A O 1
ATOM 1282 N N . ALA A 1 175 ? 2.092 0.139 -7.810 1.00 94.19 175 ALA A N 1
ATOM 1283 C CA . ALA A 1 175 ? 2.441 -0.603 -9.012 1.00 94.19 175 ALA A CA 1
ATOM 1284 C C . ALA A 1 175 ? 2.920 0.377 -10.089 1.00 94.19 175 ALA A C 1
ATOM 1286 O O . ALA A 1 175 ? 2.294 1.414 -10.313 1.00 94.19 175 ALA A O 1
ATOM 1287 N N . ASN A 1 176 ? 4.031 0.048 -10.743 1.00 96.75 176 ASN A N 1
ATOM 1288 C CA . ASN A 1 176 ? 4.611 0.882 -11.788 1.00 96.75 176 ASN A CA 1
ATOM 1289 C C . ASN A 1 176 ? 4.072 0.501 -13.181 1.00 96.75 176 ASN A C 1
ATOM 1291 O O . ASN A 1 176 ? 3.591 -0.616 -13.393 1.00 96.75 176 ASN A O 1
ATOM 1295 N N . ILE A 1 177 ? 4.186 1.424 -14.137 1.00 97.25 177 ILE A N 1
ATOM 1296 C CA . ILE A 1 177 ? 3.842 1.214 -15.549 1.00 97.25 177 ILE A CA 1
ATOM 1297 C C . ILE A 1 177 ? 5.141 1.132 -16.345 1.00 97.25 177 ILE A C 1
ATOM 1299 O O . ILE A 1 177 ? 6.012 1.991 -16.224 1.00 97.25 177 ILE A O 1
ATOM 1303 N N . HIS A 1 178 ? 5.293 0.081 -17.145 1.00 95.62 178 HIS A N 1
ATOM 1304 C CA . HIS A 1 178 ? 6.503 -0.109 -17.933 1.00 95.62 178 HIS A CA 1
ATOM 1305 C C . HIS A 1 178 ? 6.592 0.974 -19.024 1.00 95.62 178 HIS A C 1
ATOM 1307 O O . HIS A 1 178 ? 5.609 1.166 -19.744 1.00 95.62 178 HIS A O 1
ATOM 1313 N N . PRO A 1 179 ? 7.744 1.644 -19.213 1.00 94.12 179 PRO A N 1
ATOM 1314 C CA . PRO A 1 179 ? 7.863 2.770 -20.146 1.00 94.12 179 PRO A CA 1
ATOM 1315 C C . PRO A 1 179 ? 7.638 2.363 -21.608 1.00 94.12 179 PRO A C 1
ATOM 1317 O O . PRO A 1 179 ? 7.004 3.101 -22.353 1.00 94.12 179 PRO A O 1
ATOM 1320 N N . ASP A 1 180 ? 8.099 1.169 -22.004 1.00 95.44 180 ASP A N 1
ATOM 1321 C CA . ASP A 1 180 ? 7.941 0.689 -23.385 1.00 95.44 180 ASP A CA 1
ATOM 1322 C C . ASP A 1 180 ? 6.605 -0.025 -23.645 1.00 95.44 180 ASP A C 1
ATOM 1324 O O . ASP A 1 180 ? 5.934 0.246 -24.638 1.00 95.44 180 ASP A O 1
ATOM 1328 N N . THR A 1 181 ? 6.205 -0.967 -22.779 1.00 96.19 181 THR A N 1
ATOM 1329 C CA . THR A 1 181 ? 5.000 -1.781 -23.011 1.00 96.19 181 THR A CA 1
ATOM 1330 C C . THR A 1 181 ? 3.714 -1.100 -22.549 1.00 96.19 181 THR A C 1
ATOM 1332 O O . THR A 1 181 ? 2.636 -1.547 -22.935 1.00 96.19 181 THR A O 1
ATOM 1335 N N . LEU A 1 182 ? 3.810 -0.037 -21.737 1.00 96.12 182 LEU A N 1
ATOM 1336 C CA . LEU A 1 182 ? 2.683 0.699 -21.149 1.00 96.12 182 LEU A CA 1
ATOM 1337 C C . LEU A 1 182 ? 1.721 -0.188 -20.339 1.00 96.12 182 LEU A C 1
ATOM 1339 O O . LEU A 1 182 ? 0.537 0.115 -20.196 1.00 96.12 182 LEU A O 1
ATOM 1343 N N . GLN A 1 183 ? 2.235 -1.295 -19.803 1.00 96.50 183 GLN A N 1
ATOM 1344 C CA . GLN A 1 183 ? 1.492 -2.258 -18.995 1.00 96.50 183 GLN A CA 1
ATOM 1345 C C . GLN A 1 183 ? 1.995 -2.267 -17.552 1.00 96.50 183 GLN A C 1
ATOM 1347 O O . GLN A 1 183 ? 3.137 -1.891 -17.269 1.00 96.50 183 GLN A O 1
ATOM 1352 N N . CYS A 1 184 ? 1.152 -2.757 -16.639 1.00 96.38 184 CYS A N 1
ATOM 1353 C CA . CYS A 1 184 ? 1.614 -3.188 -15.326 1.00 96.38 184 CYS A CA 1
ATOM 1354 C C . CYS A 1 184 ? 2.642 -4.309 -15.492 1.00 96.38 184 CYS A C 1
ATOM 1356 O O . CYS A 1 184 ? 2.494 -5.191 -16.339 1.00 96.38 184 CYS A O 1
ATOM 1358 N N . PHE A 1 185 ? 3.663 -4.295 -14.651 1.00 97.19 185 PHE A N 1
ATOM 1359 C CA . PHE A 1 185 ? 4.726 -5.287 -14.679 1.00 97.19 185 PHE A CA 1
ATOM 1360 C C . PHE A 1 185 ? 5.248 -5.530 -13.268 1.00 97.19 185 PHE A C 1
ATOM 1362 O O . PHE A 1 185 ? 5.048 -4.711 -12.375 1.00 97.19 185 PHE A O 1
ATOM 1369 N N . MET A 1 186 ? 5.936 -6.654 -13.086 1.00 94.56 186 MET A N 1
ATOM 1370 C CA . MET A 1 186 ? 6.647 -6.982 -11.854 1.00 94.56 186 MET A CA 1
ATOM 1371 C C . MET A 1 186 ? 8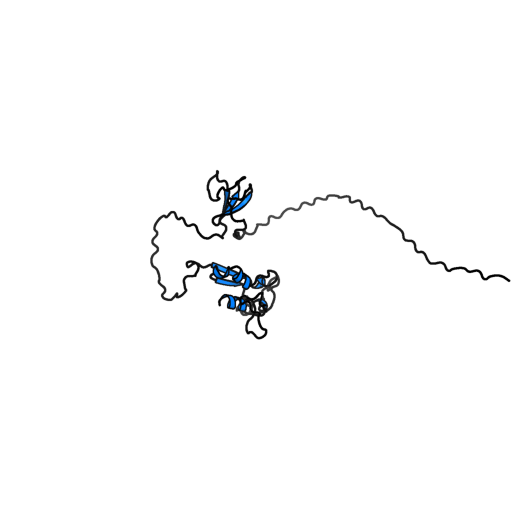.143 -7.015 -12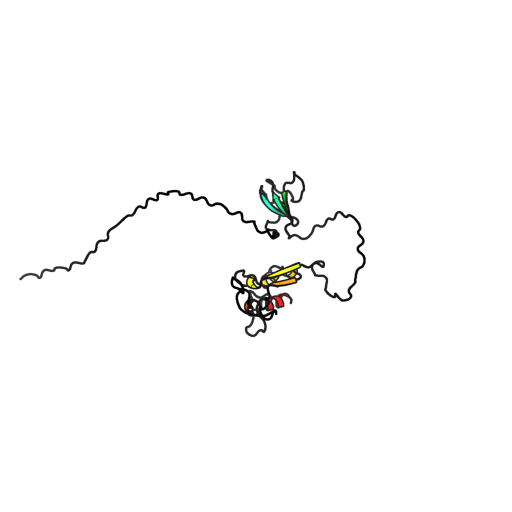.144 1.00 94.56 186 MET A C 1
ATOM 1373 O O . MET A 1 186 ? 8.581 -7.654 -13.099 1.00 94.56 186 MET A O 1
ATOM 1377 N N . ALA A 1 187 ? 8.922 -6.325 -11.319 1.00 94.62 187 ALA A N 1
ATOM 1378 C CA . ALA A 1 187 ? 10.373 -6.260 -11.418 1.00 94.62 187 ALA A CA 1
ATOM 1379 C C . ALA A 1 187 ? 10.984 -6.114 -10.025 1.00 94.62 187 ALA A C 1
ATOM 1381 O O . ALA A 1 187 ? 10.283 -5.807 -9.066 1.00 94.62 187 ALA A O 1
ATOM 1382 N N . ASN A 1 188 ? 12.296 -6.316 -9.925 1.00 95.94 188 ASN A N 1
ATOM 1383 C CA . ASN A 1 188 ? 13.058 -6.050 -8.710 1.00 95.94 188 ASN A CA 1
ATOM 1384 C C . ASN A 1 188 ? 14.234 -5.119 -9.035 1.00 95.94 188 ASN A C 1
ATOM 1386 O O . ASN A 1 188 ? 15.384 -5.548 -9.136 1.00 95.94 188 ASN A O 1
ATOM 1390 N N . LYS A 1 189 ? 13.911 -3.849 -9.287 1.00 94.88 189 LYS A N 1
ATOM 1391 C CA . LYS A 1 189 ? 14.835 -2.787 -9.695 1.00 94.88 189 LYS A CA 1
ATOM 1392 C C . LYS A 1 189 ? 14.496 -1.514 -8.920 1.00 94.88 189 LYS A C 1
ATOM 1394 O O . LYS A 1 189 ? 13.377 -1.017 -8.998 1.00 94.88 189 LYS A O 1
ATOM 1399 N N . ALA A 1 190 ? 15.474 -0.973 -8.201 1.00 90.62 190 ALA A N 1
ATOM 1400 C CA . ALA A 1 190 ? 15.296 0.265 -7.452 1.00 90.62 190 ALA A CA 1
ATOM 1401 C C . ALA A 1 190 ? 15.068 1.471 -8.379 1.00 90.62 190 ALA A C 1
ATOM 1403 O O . ALA A 1 190 ? 15.608 1.529 -9.486 1.00 90.62 190 ALA A O 1
ATOM 1404 N N . VAL A 1 191 ? 14.307 2.447 -7.883 1.00 91.88 191 VAL A N 1
ATOM 1405 C CA . VAL A 1 191 ? 14.230 3.789 -8.471 1.00 91.88 191 VAL A CA 1
ATOM 1406 C C . VAL A 1 191 ? 15.563 4.521 -8.275 1.00 91.88 191 VAL A C 1
ATOM 1408 O O . VAL A 1 191 ? 16.231 4.333 -7.256 1.00 91.88 191 VAL A O 1
ATOM 1411 N N . HIS A 1 192 ? 15.946 5.363 -9.231 1.00 91.62 192 HIS A N 1
ATOM 1412 C CA . HIS A 1 192 ? 17.058 6.304 -9.082 1.00 91.62 192 HIS A CA 1
ATOM 1413 C C . HIS A 1 192 ? 16.651 7.711 -9.526 1.00 91.62 192 HIS A C 1
ATOM 1415 O O . HIS A 1 192 ? 15.604 7.898 -10.142 1.00 91.62 192 HIS A O 1
ATOM 1421 N N . ASP A 1 193 ? 17.487 8.703 -9.234 1.00 95.75 193 ASP A N 1
ATOM 1422 C CA . ASP A 1 193 ? 17.220 10.090 -9.614 1.00 95.75 193 ASP A CA 1
ATOM 1423 C C . ASP A 1 193 ? 17.395 10.326 -11.124 1.00 95.75 193 ASP A C 1
ATOM 1425 O O . ASP A 1 193 ? 18.118 9.601 -11.814 1.00 95.75 193 ASP A O 1
ATOM 1429 N N . GLY A 1 194 ? 16.754 11.385 -11.627 1.00 95.12 194 GLY A N 1
ATOM 1430 C CA . GLY A 1 194 ? 16.860 11.846 -13.013 1.00 95.12 194 GLY A CA 1
ATOM 1431 C C . GLY A 1 194 ? 15.806 11.270 -13.975 1.00 95.12 194 GLY A C 1
ATOM 1432 O O . GLY A 1 194 ? 15.021 10.392 -13.607 1.00 95.12 194 GLY A O 1
ATOM 1433 N N . PRO A 1 195 ? 15.749 11.783 -15.220 1.00 96.38 195 PRO A N 1
ATOM 1434 C CA . PRO A 1 195 ? 14.852 11.263 -16.251 1.00 96.38 195 PRO A CA 1
ATOM 1435 C C . PRO A 1 195 ? 15.096 9.770 -16.503 1.00 96.38 195 PRO A C 1
ATOM 1437 O O . PRO A 1 195 ? 16.243 9.335 -16.575 1.00 96.38 195 PRO A O 1
ATOM 1440 N N . GLY A 1 196 ? 14.019 8.993 -16.623 1.00 94.06 196 GLY A N 1
ATOM 1441 C CA . GLY A 1 196 ? 14.084 7.533 -16.752 1.00 94.06 196 GLY A CA 1
ATOM 1442 C C . GLY A 1 196 ? 14.365 6.790 -15.440 1.00 94.06 196 GLY A C 1
ATOM 1443 O O . GLY A 1 196 ? 14.527 5.574 -15.430 1.00 94.06 196 GLY A O 1
ATOM 1444 N N . GLY A 1 197 ? 14.400 7.494 -14.303 1.00 94.62 197 GLY A N 1
ATOM 1445 C CA . GLY A 1 197 ? 14.630 6.897 -12.986 1.00 94.62 197 GLY A CA 1
ATOM 1446 C C . GLY A 1 197 ? 13.633 5.837 -12.546 1.00 94.62 197 GLY A C 1
ATOM 1447 O O . GLY A 1 197 ? 13.981 4.915 -11.806 1.00 94.62 197 GLY A O 1
ATOM 1448 N N . SER A 1 198 ? 12.405 5.943 -13.041 1.00 95.75 198 SER A N 1
ATOM 1449 C CA . SER A 1 198 ? 11.319 4.994 -12.819 1.00 95.75 198 SER A CA 1
ATOM 1450 C C . SER A 1 198 ? 11.285 3.854 -13.837 1.00 95.75 198 SER A C 1
ATOM 1452 O O . SER A 1 198 ? 10.493 2.926 -13.672 1.00 95.75 198 SER A O 1
ATOM 1454 N N . ASP A 1 199 ? 12.098 3.900 -14.892 1.00 97.56 199 ASP A N 1
ATOM 1455 C CA . ASP A 1 199 ? 11.960 3.006 -16.039 1.00 97.56 199 ASP A CA 1
ATOM 1456 C C . ASP A 1 199 ? 12.301 1.573 -15.637 1.00 97.56 199 ASP A C 1
ATOM 1458 O O . ASP A 1 199 ? 13.442 1.243 -15.302 1.00 97.56 199 ASP A O 1
ATOM 1462 N N . GLY A 1 200 ? 11.288 0.706 -15.622 1.00 94.62 200 GLY A N 1
ATOM 1463 C CA . GLY A 1 200 ? 11.428 -0.678 -15.173 1.00 94.62 200 GLY A CA 1
ATOM 1464 C C . GLY A 1 200 ? 11.629 -0.840 -13.660 1.00 94.62 200 GLY A C 1
ATOM 1465 O O . GLY A 1 200 ? 11.987 -1.933 -13.225 1.00 94.62 200 GLY A O 1
ATOM 1466 N N . ALA A 1 201 ? 11.442 0.214 -12.857 1.00 96.44 201 ALA A N 1
ATOM 1467 C CA . ALA A 1 201 ? 11.555 0.135 -11.403 1.00 96.44 201 ALA A CA 1
ATOM 1468 C C . ALA A 1 201 ? 10.376 -0.636 -10.780 1.00 96.44 201 ALA A C 1
ATOM 1470 O O . ALA A 1 201 ? 9.238 -0.519 -11.233 1.00 96.44 201 ALA A O 1
ATOM 1471 N N . GLY A 1 202 ? 10.644 -1.400 -9.726 1.00 95.56 202 GLY A N 1
ATOM 1472 C CA . GLY A 1 202 ? 9.668 -2.197 -8.985 1.00 95.56 202 GLY A CA 1
ATOM 1473 C C . GLY A 1 202 ? 10.341 -2.993 -7.867 1.00 95.56 202 GLY A C 1
ATOM 1474 O O . GLY A 1 202 ? 11.557 -3.188 -7.899 1.00 95.56 202 GLY A O 1
ATOM 1475 N N . ASP A 1 203 ? 9.564 -3.455 -6.891 1.00 98.19 203 ASP A N 1
ATOM 1476 C CA . ASP A 1 203 ? 10.067 -4.198 -5.730 1.00 98.19 203 ASP A CA 1
ATOM 1477 C C . ASP A 1 203 ? 9.245 -5.471 -5.482 1.00 98.19 203 ASP A C 1
ATOM 1479 O O . ASP A 1 203 ? 8.534 -5.632 -4.488 1.00 98.19 203 ASP A O 1
ATOM 1483 N N . ALA A 1 204 ? 9.388 -6.413 -6.414 1.00 96.19 204 ALA A N 1
ATOM 1484 C CA . ALA A 1 204 ? 8.829 -7.755 -6.315 1.00 96.19 204 ALA A CA 1
ATOM 1485 C C . ALA A 1 204 ? 9.249 -8.484 -5.024 1.00 96.19 204 ALA A C 1
ATOM 1487 O O . ALA A 1 204 ? 8.535 -9.373 -4.549 1.00 96.19 204 ALA A O 1
ATOM 1488 N N . TYR A 1 205 ? 10.398 -8.120 -4.438 1.00 95.25 205 TYR A N 1
ATOM 1489 C CA . TYR A 1 205 ? 10.816 -8.670 -3.158 1.00 95.25 205 TYR A CA 1
ATOM 1490 C C . TYR A 1 205 ? 9.870 -8.229 -2.034 1.00 95.25 205 TYR A C 1
ATOM 1492 O O . TYR A 1 205 ? 9.327 -9.095 -1.352 1.00 95.25 205 TYR A O 1
ATOM 1500 N N . ALA A 1 206 ? 9.588 -6.937 -1.859 1.00 96.12 206 ALA A N 1
ATOM 1501 C CA . ALA A 1 206 ? 8.588 -6.487 -0.883 1.00 96.12 206 ALA A CA 1
ATOM 1502 C C . ALA A 1 206 ? 7.182 -7.037 -1.181 1.00 96.12 206 ALA A C 1
ATOM 1504 O O . ALA A 1 206 ? 6.479 -7.452 -0.253 1.00 96.12 206 ALA A O 1
ATOM 1505 N N . ASP A 1 207 ? 6.800 -7.077 -2.460 1.00 96.88 207 ASP A N 1
ATOM 1506 C CA . ASP A 1 207 ? 5.471 -7.502 -2.906 1.00 96.88 207 ASP A CA 1
ATOM 1507 C C . ASP A 1 207 ? 5.178 -8.954 -2.524 1.00 96.88 207 ASP A C 1
ATOM 1509 O O . ASP A 1 207 ? 4.218 -9.225 -1.800 1.00 96.88 207 ASP A O 1
ATOM 1513 N N . TYR A 1 208 ? 6.021 -9.889 -2.977 1.00 95.62 208 TYR A N 1
ATOM 1514 C CA . TYR A 1 208 ? 5.761 -11.325 -2.845 1.00 95.62 208 TYR A CA 1
ATOM 1515 C C . TYR A 1 208 ? 6.988 -12.200 -2.546 1.00 95.62 208 TYR A C 1
ATOM 1517 O O . TYR A 1 208 ? 6.827 -13.404 -2.347 1.00 95.62 208 TYR A O 1
ATOM 1525 N N . GLY A 1 209 ? 8.201 -11.640 -2.505 1.00 92.69 209 GLY A N 1
ATOM 1526 C CA . GLY A 1 209 ? 9.440 -12.402 -2.283 1.00 92.69 209 GLY A CA 1
ATOM 1527 C C . GLY A 1 209 ? 9.968 -12.402 -0.843 1.00 92.69 209 GLY A C 1
ATOM 1528 O O . GLY A 1 209 ? 10.748 -13.277 -0.468 1.00 92.69 209 GLY A O 1
ATOM 1529 N N . LYS A 1 210 ? 9.577 -11.427 -0.020 1.00 94.19 210 LYS A N 1
ATOM 1530 C CA . LYS A 1 210 ? 10.095 -11.230 1.334 1.00 94.19 210 LYS A CA 1
ATOM 1531 C C . LYS A 1 210 ? 9.453 -12.219 2.298 1.00 94.19 210 LYS A C 1
ATOM 1533 O O . LYS A 1 210 ? 8.256 -12.137 2.549 1.00 94.19 210 LYS A O 1
ATOM 1538 N N . SER A 1 211 ? 10.263 -13.085 2.897 1.00 93.44 211 SER A N 1
ATOM 1539 C CA . SER A 1 211 ? 9.821 -13.983 3.965 1.00 93.44 211 SER A CA 1
ATOM 1540 C C . SER A 1 211 ? 9.545 -13.221 5.263 1.00 93.44 211 SER A C 1
ATOM 1542 O O . SER A 1 211 ? 10.377 -12.417 5.705 1.00 93.44 211 SER A O 1
ATOM 1544 N N . TYR A 1 212 ? 8.427 -13.533 5.908 1.00 93.50 212 TYR A N 1
ATOM 1545 C CA . TYR A 1 212 ? 8.061 -13.079 7.244 1.00 93.50 212 TYR A CA 1
ATOM 1546 C C . TYR A 1 212 ? 8.211 -14.218 8.253 1.00 93.50 212 TYR A C 1
ATOM 1548 O O . TYR A 1 212 ? 7.780 -15.342 8.012 1.00 93.50 212 TYR A O 1
ATOM 1556 N N . ASN A 1 213 ? 8.806 -13.936 9.412 1.00 92.31 213 ASN A N 1
ATOM 1557 C CA . ASN A 1 213 ? 8.750 -14.870 10.537 1.00 92.31 213 ASN A CA 1
ATOM 1558 C C . ASN A 1 213 ? 7.402 -14.754 11.276 1.00 92.31 213 ASN A C 1
ATOM 1560 O O . ASN A 1 213 ? 6.659 -13.793 11.082 1.00 92.31 213 ASN A O 1
ATOM 1564 N N . ALA A 1 214 ? 7.134 -15.693 12.185 1.00 91.69 214 ALA A N 1
ATOM 1565 C CA . ALA A 1 214 ? 5.909 -15.741 12.988 1.00 91.69 214 ALA A CA 1
ATOM 1566 C C . ALA A 1 214 ? 5.610 -14.430 13.750 1.00 91.69 214 ALA A C 1
ATOM 1568 O O . ALA A 1 214 ? 4.461 -14.003 13.880 1.00 91.69 214 ALA A O 1
ATOM 1569 N N . ALA A 1 215 ? 6.649 -13.750 14.246 1.00 88.31 215 ALA A N 1
ATOM 1570 C CA . ALA A 1 215 ? 6.482 -12.500 14.979 1.00 88.31 215 ALA A CA 1
ATOM 1571 C C . ALA A 1 215 ? 6.043 -11.346 14.065 1.00 88.31 215 ALA A C 1
ATOM 1573 O O . ALA A 1 215 ? 5.295 -10.485 14.517 1.00 88.31 215 ALA A O 1
ATOM 1574 N N . GLN A 1 216 ? 6.433 -11.354 12.790 1.00 90.31 216 GLN A N 1
ATOM 1575 C CA . GLN A 1 216 ? 6.109 -10.305 11.818 1.00 90.31 216 GLN A CA 1
ATOM 1576 C C . GLN A 1 216 ? 4.882 -10.631 10.952 1.00 90.31 216 GLN A C 1
ATOM 1578 O O . GLN A 1 216 ? 4.330 -9.728 10.329 1.00 90.31 216 GLN A O 1
ATOM 1583 N N . SER A 1 217 ? 4.445 -11.891 10.906 1.00 95.62 217 SER A N 1
ATOM 1584 C CA . SER A 1 217 ? 3.288 -12.326 10.118 1.00 95.62 217 SER A CA 1
ATOM 1585 C C . SER A 1 217 ? 1.952 -12.026 10.801 1.00 95.62 217 SER A C 1
ATOM 1587 O O . SER A 1 217 ? 1.839 -12.215 12.020 1.00 95.62 217 SER A O 1
ATOM 1589 N N . VAL A 1 218 ? 0.934 -11.666 10.015 1.00 96.50 218 VAL A N 1
ATOM 1590 C CA . VAL A 1 218 ? -0.459 -11.462 10.454 1.00 96.50 218 VAL A CA 1
ATOM 1591 C C . VAL A 1 218 ? -1.015 -12.735 11.093 1.00 96.50 218 VAL A C 1
ATOM 1593 O O . VAL A 1 218 ? -1.442 -12.709 12.239 1.00 96.50 218 VAL A O 1
ATOM 1596 N N . SER A 1 219 ? -0.882 -13.883 10.425 1.00 94.88 219 SER A N 1
ATOM 1597 C CA . SER A 1 219 ? -1.346 -15.186 10.939 1.00 94.88 219 SER A CA 1
ATOM 1598 C C . SER A 1 219 ? -0.605 -15.700 12.182 1.00 94.88 219 SER A C 1
ATOM 1600 O O . SER A 1 219 ? -0.990 -16.714 12.759 1.00 94.88 219 SER A O 1
ATOM 1602 N N . GLY A 1 220 ? 0.504 -15.064 12.572 1.00 93.50 220 GLY A N 1
ATOM 1603 C CA . GLY A 1 220 ? 1.405 -15.593 13.599 1.00 93.50 220 GLY A CA 1
ATOM 1604 C C . GLY A 1 220 ? 2.215 -16.827 13.168 1.00 93.50 220 GLY A C 1
ATOM 1605 O O . GLY A 1 220 ? 2.905 -17.408 14.003 1.00 93.50 220 GLY A O 1
ATOM 1606 N N . VAL A 1 221 ? 2.163 -17.226 11.892 1.00 92.62 221 VAL A N 1
ATOM 1607 C CA . VAL A 1 221 ? 2.908 -18.360 11.328 1.00 92.62 221 VAL A CA 1
ATOM 1608 C C . VAL A 1 221 ? 3.976 -17.853 10.358 1.00 92.62 221 VAL A C 1
ATOM 1610 O O . VAL A 1 221 ? 3.711 -17.017 9.498 1.00 92.62 221 VAL A O 1
ATOM 1613 N N . ALA A 1 222 ? 5.201 -18.365 10.498 1.00 92.06 222 ALA A N 1
ATOM 1614 C CA . ALA A 1 222 ? 6.301 -18.013 9.605 1.00 92.06 222 ALA A CA 1
ATOM 1615 C C . ALA A 1 222 ? 6.057 -18.526 8.179 1.00 92.06 222 ALA A C 1
ATOM 1617 O O . ALA A 1 222 ? 5.554 -19.635 7.997 1.00 92.06 222 ALA A O 1
ATOM 1618 N N . ASP A 1 223 ? 6.486 -17.746 7.188 1.00 91.56 223 ASP A N 1
ATOM 1619 C CA . ASP A 1 223 ? 6.509 -18.190 5.800 1.00 91.56 223 ASP A CA 1
ATOM 1620 C C . ASP A 1 223 ? 7.484 -19.374 5.628 1.00 91.56 223 ASP A C 1
ATOM 1622 O O . ASP A 1 223 ? 8.559 -19.425 6.237 1.00 91.56 223 ASP A O 1
ATOM 1626 N N . VAL A 1 224 ? 7.112 -20.319 4.767 1.00 88.62 224 VAL A N 1
ATOM 1627 C CA . VAL A 1 224 ? 7.914 -21.477 4.361 1.00 88.62 224 VAL A CA 1
ATOM 1628 C C . VAL A 1 224 ? 8.496 -21.268 2.964 1.00 88.62 224 VAL A C 1
ATOM 1630 O O . VAL A 1 224 ? 7.941 -20.556 2.132 1.00 88.62 224 VAL A O 1
ATOM 1633 N N . TRP A 1 225 ? 9.648 -21.880 2.700 1.00 77.69 225 TRP A N 1
ATOM 1634 C CA . TRP A 1 225 ? 10.439 -21.620 1.492 1.00 77.69 225 TRP A CA 1
ATOM 1635 C C . TRP A 1 225 ? 9.770 -22.075 0.183 1.00 77.69 225 TRP A C 1
ATOM 1637 O O . TRP A 1 225 ? 10.135 -21.582 -0.881 1.00 77.69 225 TRP A O 1
ATOM 1647 N N . ASP A 1 226 ? 8.825 -23.012 0.253 1.00 85.38 226 ASP A N 1
ATOM 1648 C CA . ASP A 1 226 ? 8.129 -23.615 -0.886 1.00 85.38 226 ASP A CA 1
ATOM 1649 C C . ASP A 1 226 ? 6.720 -23.044 -1.116 1.00 85.38 226 ASP A C 1
ATOM 1651 O O . ASP A 1 226 ? 6.013 -23.497 -2.020 1.00 85.38 226 ASP A O 1
ATOM 1655 N N . GLN A 1 227 ? 6.293 -22.039 -0.341 1.00 86.56 227 GLN A N 1
ATOM 1656 C CA . GLN A 1 227 ? 4.974 -21.446 -0.542 1.00 86.56 227 GLN A CA 1
ATOM 1657 C C . GLN A 1 227 ? 4.929 -20.575 -1.809 1.00 86.56 227 GLN A C 1
ATOM 1659 O O . GLN A 1 227 ? 5.882 -19.857 -2.118 1.00 86.56 227 GLN A O 1
ATOM 1664 N N . PRO A 1 228 ? 3.795 -20.565 -2.529 1.00 84.94 228 PRO A N 1
ATOM 1665 C CA . PRO A 1 228 ? 3.685 -19.889 -3.822 1.00 84.94 228 PRO A CA 1
ATOM 1666 C C . PRO A 1 228 ? 3.708 -18.355 -3.737 1.00 84.94 228 PRO A C 1
ATOM 1668 O O . PRO A 1 228 ? 3.925 -17.699 -4.752 1.00 84.94 228 PRO A O 1
ATOM 1671 N N . ILE A 1 229 ? 3.453 -17.772 -2.560 1.00 90.56 229 ILE A N 1
ATOM 1672 C CA . ILE A 1 229 ? 3.424 -16.319 -2.358 1.00 90.56 229 ILE A CA 1
ATOM 1673 C C . ILE A 1 229 ? 3.876 -15.956 -0.942 1.00 90.56 229 ILE A C 1
ATOM 1675 O O . ILE A 1 229 ? 3.338 -16.480 0.029 1.00 90.56 229 ILE A O 1
ATOM 1679 N N . MET A 1 230 ? 4.843 -15.049 -0.814 1.00 93.75 230 MET A N 1
ATOM 1680 C CA . MET A 1 230 ? 5.266 -14.434 0.454 1.00 93.75 230 MET A CA 1
ATOM 1681 C C . MET A 1 230 ? 4.992 -12.921 0.393 1.00 93.75 230 MET A C 1
ATOM 1683 O O . MET A 1 230 ? 4.021 -12.495 -0.238 1.00 93.75 230 MET A O 1
ATOM 1687 N N . GLY A 1 231 ? 5.814 -12.102 1.050 1.00 96.69 231 GLY A N 1
ATOM 1688 C CA . GLY A 1 231 ? 5.775 -10.648 0.947 1.00 96.69 231 GLY A CA 1
ATOM 1689 C C . GLY A 1 231 ? 4.505 -10.020 1.513 1.00 96.69 231 GLY A C 1
ATOM 1690 O O . GLY A 1 231 ? 3.664 -10.671 2.140 1.00 96.69 231 GLY A O 1
ATOM 1691 N N . SER A 1 232 ? 4.359 -8.716 1.296 1.00 98.19 232 SER A N 1
ATOM 1692 C CA . SER A 1 232 ? 3.175 -7.975 1.726 1.00 98.19 232 SER A CA 1
ATOM 1693 C C . SER A 1 232 ? 1.885 -8.507 1.100 1.00 98.19 232 SER A C 1
ATOM 1695 O O . SER A 1 232 ? 0.839 -8.406 1.734 1.00 98.19 232 SER A O 1
ATOM 1697 N N . PHE A 1 233 ? 1.931 -9.113 -0.089 1.00 98.06 233 PHE A N 1
ATOM 1698 C CA . PHE A 1 233 ? 0.753 -9.711 -0.719 1.00 98.06 233 PHE A CA 1
ATOM 1699 C C . PHE A 1 233 ? 0.228 -10.915 0.062 1.00 98.06 233 PHE A C 1
ATOM 1701 O O . PHE A 1 233 ? -0.978 -10.993 0.303 1.00 98.06 233 PHE A O 1
ATOM 1708 N N . ASN A 1 234 ? 1.098 -11.817 0.534 1.00 96.94 234 ASN A N 1
ATOM 1709 C CA . ASN A 1 234 ? 0.654 -12.911 1.399 1.00 96.94 234 ASN A CA 1
ATOM 1710 C C . ASN A 1 234 ? 0.117 -12.391 2.739 1.00 96.94 234 ASN A C 1
ATOM 1712 O O . ASN A 1 234 ? -0.871 -12.910 3.248 1.00 96.94 234 ASN A O 1
ATOM 1716 N N . GLN A 1 235 ? 0.719 -11.337 3.292 1.00 98.44 235 GLN A N 1
ATOM 1717 C CA . GLN A 1 235 ? 0.250 -10.753 4.551 1.00 98.44 235 GLN A CA 1
ATOM 1718 C C . GLN A 1 235 ? -1.108 -10.044 4.401 1.00 98.44 235 GLN A C 1
ATOM 1720 O O . GLN A 1 235 ? -1.969 -10.182 5.262 1.00 98.44 235 GLN A O 1
ATOM 1725 N N . LEU A 1 236 ? -1.350 -9.342 3.289 1.00 98.25 236 LEU A N 1
ATOM 1726 C CA . LEU A 1 236 ? -2.664 -8.764 2.975 1.00 98.25 236 LEU A CA 1
ATOM 1727 C C . LEU A 1 236 ? -3.720 -9.838 2.710 1.00 98.25 236 LEU A C 1
ATOM 1729 O O . LEU A 1 236 ? -4.882 -9.630 3.044 1.00 98.25 236 LEU A O 1
ATOM 1733 N N . ARG A 1 237 ? -3.335 -10.985 2.133 1.00 96.12 237 ARG A N 1
ATOM 1734 C CA . ARG A 1 237 ? -4.225 -12.149 2.032 1.00 96.12 237 ARG A CA 1
ATOM 1735 C C . ARG A 1 237 ? -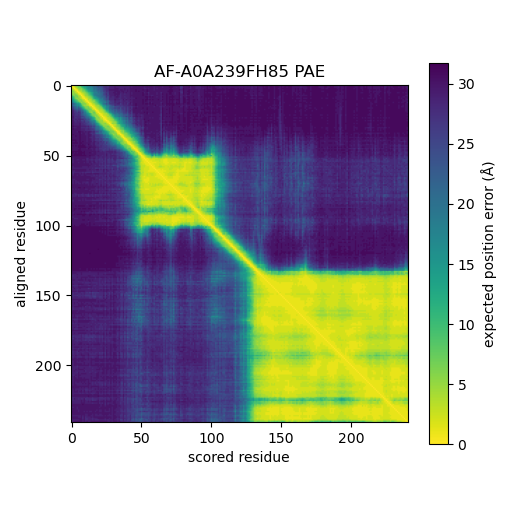4.635 -12.634 3.422 1.00 96.12 237 ARG A C 1
ATOM 1737 O O . ARG A 1 237 ? -5.825 -12.766 3.659 1.00 96.12 237 ARG A O 1
ATOM 1744 N N . GLN A 1 238 ? -3.670 -12.833 4.323 1.00 95.75 238 GLN A N 1
ATOM 1745 C CA . GLN A 1 238 ? -3.928 -13.260 5.705 1.00 95.75 238 GLN A CA 1
ATOM 1746 C C . GLN A 1 238 ? -4.808 -12.263 6.474 1.00 95.75 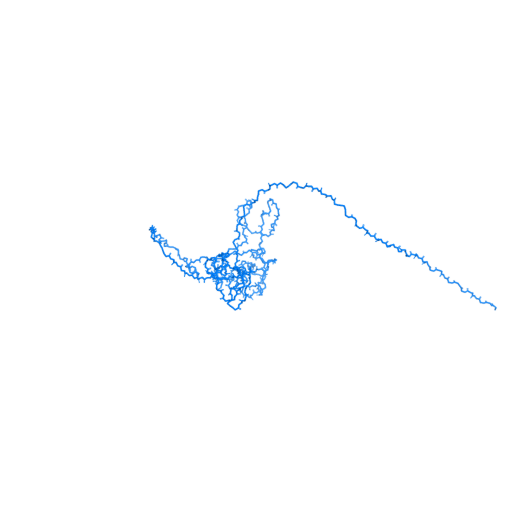238 GLN A C 1
ATOM 1748 O O . GLN A 1 238 ? -5.653 -12.683 7.244 1.00 95.75 238 GLN A O 1
ATOM 1753 N N . LEU A 1 239 ? -4.662 -10.953 6.237 1.00 96.38 239 LEU A N 1
ATOM 1754 C CA . LEU A 1 239 ? -5.493 -9.921 6.877 1.00 96.38 239 LEU A CA 1
ATOM 1755 C C . LEU A 1 239 ? -6.982 -9.995 6.491 1.00 96.38 239 LEU A C 1
ATOM 1757 O O . LEU A 1 239 ? -7.823 -9.402 7.159 1.00 96.38 239 LEU A O 1
ATOM 1761 N N . LYS A 1 240 ? -7.311 -10.663 5.382 1.00 92.25 240 LYS A N 1
ATOM 1762 C CA . LYS A 1 240 ? -8.687 -10.792 4.887 1.00 92.25 240 L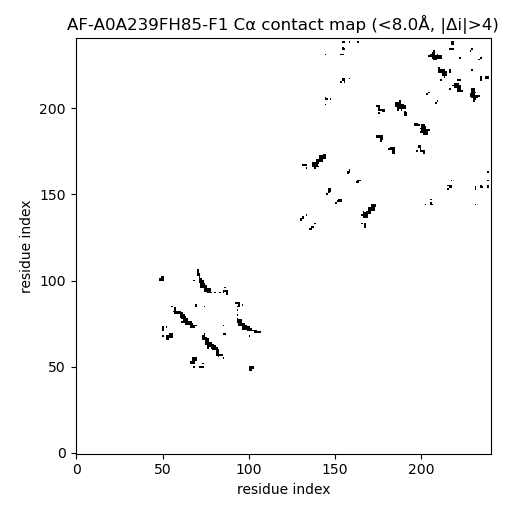YS A CA 1
ATOM 1763 C C . LYS A 1 240 ? -9.400 -12.060 5.373 1.00 92.25 240 LYS A C 1
ATOM 1765 O O . LYS A 1 240 ? -10.577 -12.207 5.049 1.00 92.25 240 LYS A O 1
ATOM 1770 N N . GLU A 1 241 ? -8.687 -12.973 6.032 1.00 87.31 241 GLU A N 1
ATOM 1771 C CA . GLU A 1 241 ? -9.195 -14.260 6.540 1.00 87.31 241 GLU A CA 1
ATOM 1772 C C . GLU A 1 241 ? -9.743 -14.113 7.964 1.00 87.31 241 GLU A C 1
ATOM 1774 O O . GLU A 1 241 ? -10.815 -14.705 8.225 1.00 87.31 241 GLU A O 1
#

Secondary structure (DSSP, 8-state):
--PPPP-PPPPP-PPP---------PPPP---------PPPPPP---PPB--SPBP-TTSEE-TT-EEEETTEEEEESS-EESPPTT--STT-SEEEEEE-B----------------------TT--PPPPTTTT---EEEEEGGGGSTT---HHHHHHTT-GGG-SEEEEE---B-TTT-SB---EE---SSTTTTTT-EEHIIIII----TTTSTTS-PPPTT-S--HHHHHHHHTT-

Solvent-accessible surface area (backbone atoms only — not comparable to full-atom values): 15976 Å² total; per-residue (Å²): 136,85,82,88,82,87,82,84,85,85,81,90,84,81,86,87,80,89,82,90,83,87,85,84,86,81,88,79,90,78,91,76,90,78,83,83,78,90,73,83,76,78,83,79,80,83,78,81,62,66,65,81,48,55,71,67,54,63,86,47,77,43,40,61,72,43,58,25,27,56,96,30,24,34,31,28,26,70,41,78,45,64,52,76,74,77,84,55,82,62,94,86,37,61,36,44,78,74,44,77,16,75,78,56,89,85,80,89,84,83,84,87,83,82,88,76,93,77,84,76,86,80,83,69,95,75,73,86,67,74,67,39,96,56,88,59,45,86,34,78,43,79,45,55,55,73,29,60,53,97,68,67,47,48,67,29,56,38,52,77,70,51,49,51,84,67,44,73,42,74,45,74,40,78,85,46,62,30,77,87,80,70,37,81,68,85,32,78,31,79,70,52,86,67,91,70,23,59,59,60,28,32,55,40,43,50,42,38,60,37,78,40,49,32,90,60,27,54,81,53,53,50,64,61,96,85,57,97,59,31,18,53,53,39,35,54,53,50,71,72,110

Radius of gyration: 34.61 Å; Cα contacts (8 Å, |Δi|>4): 294; chains: 1; bounding box: 137×66×61 Å

Mean predicted aligned error: 20.53 Å

pLDDT: mean 75.33, std 22.13, range [28.17, 98.5]

Foldseek 3Di:
DDDDDDDDDDDDDDDDDDDDDDDDDDDDDDDDDDDDDDDDDPDDDDPQAAPPADADDQADWAAAQHWHDDPQWIWGANGIDHRQDPDDDDPPDRIDTPGGHHDDDDDDDDDDDDDDDDDDDDPPVPPPPPQFPQNSDADEEEDELCCVPPVVDALLCCVVVVVLVVHPYYHYDDFDAAPPVRDTDADCADADDDPCSRHRDHRVCQFWVPWDPLVRANVSHTDDPPDPGHHRNVRVVSSVD